Protein AF-A0A9Q4CQ97-F1 (afdb_monomer_lite)

Sequence (234 aa):
MIGDLKESASVKQSGLAERFTEIRNSAAEFFTAVKGRINNVFESLGIRINKIAIRGEKTQPDANQGAQTVMKVAQERVPVYLNEVREFLDTNTSLDTNTSLDAASLVAFSGKTLRPLVTILSGMNKIKGADKPAETFMPGFINEVNKFLSGAAGCGPDPSVHVNQLASISDLKKAQKYLATENFEQDFKARMTTLKTDIEKVILPDLLSTKPSEVIAQPGQQKQEETWRRLSDN

Foldseek 3Di:
DDDDDDDDDPDDDPPPVVVVVVVVVVLVVVVVVVVVDDDPVCCVLVVLLVVLPDDDDDDQVVQLVSQLVLLVCCLVPLVVLLVVLVVLLVVCVPPVDPDQDALVSLQCNLAPRLLVNLVSLQSLVQKAFPDPVRNVVSVVLNVLSCCLQQCFCCFFPGRRGGVSCSSVSNDSVSSVRRVPDPCSRVSNSVSSVVSSVSCVPRNNVVSNPDRSNRMGGDPDPPPPPPPPPPPPDD

Secondary structure (DSSP, 8-state):
-------------HHHHHHHHHHHHHHHHHHHHHTTS--HHHHHHHHHHHHHHS-S---HHHHHHHHHHHHHHHHHHHHHHHHHHHHHHHHHH-TT------HHHHHHHIIIIIHHHHHHHHHGGGEEESSHHHHHHHHHHHHHHHHHHHSB--SSS-TTSBGGGGGG--SHHHHHHHHTSTTHHHHHHHHHHHHHHHIIIIIHHHHHHS-GGGEEEPPP--------------

Organism: Morganella morganii (NCBI:txid582)

pLDDT: mean 72.3, std 24.41, range [30.45, 96.31]

Radius of gyration: 22.06 Å; chains: 1; bounding box: 65×46×84 Å

Structure (mmCIF, N/CA/C/O backbone):
data_AF-A0A9Q4CQ97-F1
#
_entry.id   AF-A0A9Q4CQ97-F1
#
loop_
_atom_site.group_PDB
_atom_site.id
_atom_site.type_symbol
_atom_site.label_atom_id
_atom_site.label_alt_id
_atom_site.label_comp_id
_atom_site.label_asym_id
_atom_site.label_entity_id
_atom_site.label_seq_id
_atom_site.pdbx_PDB_ins_code
_atom_site.Cartn_x
_atom_site.Cartn_y
_atom_site.Cartn_z
_atom_site.occupancy
_atom_site.B_iso_or_equiv
_atom_site.auth_seq_id
_atom_site.auth_comp_id
_atom_site.auth_asym_id
_atom_site.auth_atom_id
_atom_site.pdbx_PDB_model_num
ATOM 1 N N . MET A 1 1 ? -49.946 -21.485 -35.612 1.00 35.69 1 MET A N 1
ATOM 2 C CA . MET A 1 1 ? -48.842 -22.338 -35.124 1.00 35.69 1 MET A CA 1
ATOM 3 C C . MET A 1 1 ? -47.548 -21.583 -35.362 1.00 35.69 1 MET A C 1
ATOM 5 O O . MET A 1 1 ? -47.382 -21.119 -36.480 1.00 35.69 1 MET A O 1
ATOM 9 N N . ILE A 1 2 ? -46.691 -21.514 -34.329 1.00 35.50 2 ILE A N 1
ATOM 10 C CA . ILE A 1 2 ? -45.351 -20.884 -34.281 1.00 35.50 2 ILE A CA 1
ATOM 11 C C . ILE A 1 2 ? -45.433 -19.342 -34.290 1.00 35.50 2 ILE A C 1
ATOM 13 O O . ILE A 1 2 ? -45.913 -18.770 -35.253 1.00 35.50 2 ILE A O 1
ATOM 17 N N . GLY A 1 3 ? -45.052 -18.577 -33.268 1.00 31.45 3 GLY A N 1
ATOM 18 C CA . GLY A 1 3 ? -44.250 -18.847 -32.075 1.00 31.45 3 GLY A CA 1
ATOM 19 C C . GLY A 1 3 ? -43.305 -17.658 -31.875 1.00 31.45 3 GLY A C 1
ATOM 20 O O . GLY A 1 3 ? -42.295 -17.576 -32.565 1.00 31.45 3 GLY A O 1
ATOM 21 N N . ASP A 1 4 ? -43.671 -16.741 -30.975 1.00 37.75 4 ASP A N 1
ATOM 22 C CA . ASP A 1 4 ? -42.873 -15.591 -30.528 1.00 37.75 4 ASP A CA 1
ATOM 23 C C . ASP A 1 4 ? -41.494 -16.013 -30.000 1.00 37.75 4 ASP A C 1
ATOM 25 O O . ASP A 1 4 ? -41.404 -16.884 -29.133 1.00 37.75 4 ASP A O 1
ATOM 29 N N . LEU A 1 5 ? -40.432 -15.330 -30.442 1.00 34.47 5 LEU A N 1
ATOM 30 C CA . LEU A 1 5 ? -39.105 -15.381 -29.819 1.00 34.47 5 LEU A CA 1
ATOM 31 C C . LEU A 1 5 ? -38.443 -13.990 -29.793 1.00 34.47 5 LEU A C 1
ATOM 33 O O . LEU A 1 5 ? -37.689 -13.607 -30.680 1.00 34.47 5 LEU A O 1
ATOM 37 N N . LYS A 1 6 ? -38.744 -13.292 -28.692 1.00 33.78 6 LYS A N 1
ATOM 38 C CA . LYS A 1 6 ? -37.833 -12.558 -27.794 1.00 33.78 6 LYS A CA 1
ATOM 39 C C . LYS A 1 6 ? -36.928 -11.458 -28.364 1.00 33.78 6 LYS A C 1
ATOM 41 O O . LYS A 1 6 ? -35.796 -11.678 -28.777 1.00 33.78 6 LYS A O 1
ATOM 46 N N . GLU A 1 7 ? -37.398 -10.236 -28.128 1.00 38.34 7 GLU A N 1
ATOM 47 C CA . GLU A 1 7 ? -36.739 -9.229 -27.286 1.00 38.34 7 GLU A CA 1
ATOM 48 C C . GLU A 1 7 ? -35.532 -9.762 -26.476 1.00 38.34 7 GLU A C 1
ATOM 50 O O . GLU A 1 7 ? -35.676 -10.558 -25.545 1.00 38.34 7 GLU A O 1
ATOM 55 N N . SER A 1 8 ? -34.329 -9.285 -26.796 1.00 31.20 8 SER A N 1
ATOM 56 C CA . SER A 1 8 ? -33.192 -9.318 -25.876 1.00 31.20 8 SER A CA 1
ATOM 57 C C . SER A 1 8 ? -32.772 -7.887 -25.578 1.00 31.20 8 SER A C 1
ATOM 59 O O . SER A 1 8 ? -32.039 -7.249 -26.334 1.00 31.20 8 SER A O 1
ATOM 61 N N . ALA A 1 9 ? -33.285 -7.399 -24.454 1.00 32.28 9 ALA A N 1
ATOM 62 C CA . ALA A 1 9 ? -32.843 -6.198 -23.783 1.00 32.28 9 ALA A CA 1
ATOM 63 C C . ALA A 1 9 ? -31.312 -6.207 -23.607 1.00 32.28 9 ALA A C 1
ATOM 65 O O . ALA A 1 9 ? -30.756 -7.058 -22.912 1.00 32.28 9 ALA A O 1
ATOM 66 N N . SER A 1 10 ? -30.633 -5.224 -24.200 1.00 32.25 10 SER A N 1
ATOM 67 C CA . SER A 1 10 ? -29.255 -4.875 -23.848 1.00 32.25 10 SER A CA 1
ATOM 68 C C . SER A 1 10 ? -29.271 -4.103 -22.528 1.00 32.25 10 SER A C 1
ATOM 70 O O . SER A 1 10 ? -29.191 -2.877 -22.488 1.00 32.25 10 SER A O 1
ATOM 72 N N . VAL A 1 11 ? -29.422 -4.835 -21.429 1.00 42.72 11 VAL A N 1
ATOM 73 C CA . VAL A 1 11 ? -29.264 -4.319 -20.070 1.00 42.72 11 VAL A CA 1
ATOM 74 C C . VAL A 1 11 ? -27.836 -4.600 -19.599 1.00 42.72 11 VAL A C 1
ATOM 76 O O . VAL A 1 11 ? -27.385 -5.740 -19.647 1.00 42.72 11 VAL A O 1
ATOM 79 N N . LYS A 1 12 ? -27.203 -3.545 -19.058 1.00 38.28 12 LYS A N 1
ATOM 80 C CA . LYS A 1 12 ? -25.950 -3.468 -18.268 1.00 38.28 12 LYS A CA 1
ATOM 81 C C . LYS A 1 12 ? -24.656 -3.108 -19.007 1.00 38.28 12 LYS A C 1
ATOM 83 O O . LYS A 1 12 ? -23.789 -3.942 -19.230 1.00 38.28 12 LYS A O 1
ATOM 88 N N . GLN A 1 13 ? -24.433 -1.797 -19.126 1.00 34.72 13 GLN A N 1
ATOM 89 C CA . GLN A 1 13 ? -23.094 -1.207 -18.963 1.00 34.72 13 GLN A CA 1
ATOM 90 C C . GLN A 1 13 ? -23.067 0.071 -18.090 1.00 34.72 13 GLN A C 1
ATOM 92 O O . GLN A 1 13 ? -22.057 0.765 -18.040 1.00 34.72 13 GLN A O 1
ATOM 97 N N . SER A 1 14 ? -24.138 0.359 -17.334 1.00 39.38 14 SER A N 1
ATOM 98 C CA . SER A 1 14 ? -24.268 1.613 -16.560 1.00 39.38 14 SER A CA 1
ATOM 99 C C . SER A 1 14 ? -23.367 1.699 -15.315 1.00 39.38 14 SER A C 1
ATOM 101 O O . SER A 1 14 ? -22.922 2.781 -14.958 1.00 39.38 14 SER A O 1
ATOM 103 N N . GLY A 1 15 ? -23.024 0.576 -14.671 1.00 32.94 15 GLY A N 1
ATOM 104 C CA . GLY A 1 15 ? -22.339 0.606 -13.365 1.00 32.94 15 GLY A CA 1
ATOM 105 C C . GLY A 1 15 ? -20.820 0.829 -13.403 1.00 32.94 15 GLY A C 1
ATOM 106 O O . GLY A 1 15 ? -20.230 1.211 -12.397 1.00 32.94 15 GLY A O 1
ATOM 107 N N . LEU A 1 16 ? -20.160 0.588 -14.542 1.00 34.56 16 LEU A N 1
ATOM 108 C CA . LEU A 1 16 ? -18.709 0.789 -14.677 1.00 34.56 16 LEU A CA 1
ATOM 109 C C . LEU A 1 16 ? -18.377 2.244 -15.010 1.00 34.56 16 LEU A C 1
ATOM 111 O O . LEU A 1 16 ? -17.456 2.807 -14.425 1.00 34.56 16 LEU A O 1
ATOM 115 N N . ALA A 1 17 ? -19.147 2.869 -15.903 1.00 30.45 17 ALA A N 1
ATOM 116 C CA . ALA A 1 17 ? -18.954 4.267 -16.273 1.00 30.45 17 ALA A CA 1
ATOM 117 C C . ALA A 1 17 ? -19.222 5.212 -15.091 1.00 30.45 17 ALA A C 1
ATOM 119 O O . ALA A 1 17 ? -18.451 6.147 -14.881 1.00 30.45 17 ALA A O 1
ATOM 120 N N . GLU A 1 18 ? -20.239 4.928 -14.271 1.00 31.92 18 GLU A N 1
ATOM 121 C CA . GLU A 1 18 ? -20.511 5.679 -13.038 1.00 31.92 18 GLU A CA 1
ATOM 122 C C . GLU A 1 18 ? -19.360 5.549 -12.034 1.00 31.92 18 GLU A C 1
ATOM 124 O O . GLU A 1 18 ? -18.840 6.566 -11.586 1.00 31.92 18 GLU A O 1
ATOM 129 N N . ARG A 1 19 ? -18.842 4.335 -11.793 1.00 35.44 19 ARG A N 1
ATOM 130 C CA . ARG A 1 19 ? -17.688 4.113 -10.897 1.00 35.44 19 ARG A CA 1
ATOM 131 C C . ARG A 1 19 ? -16.398 4.765 -11.399 1.00 35.44 19 ARG A C 1
ATOM 133 O O . ARG A 1 19 ? -15.632 5.307 -10.608 1.00 35.44 19 ARG A O 1
ATOM 140 N N . PHE A 1 20 ? -16.147 4.761 -12.709 1.00 34.50 20 PHE A N 1
ATOM 141 C CA . PHE A 1 20 ? -15.004 5.471 -13.298 1.00 34.50 20 PHE A CA 1
ATOM 142 C C . PHE A 1 20 ? -15.156 6.993 -13.216 1.00 34.50 20 PHE A C 1
ATOM 144 O O . PHE A 1 20 ? -14.159 7.701 -13.055 1.00 34.50 20 PHE A O 1
ATOM 151 N N . THR A 1 21 ? -16.387 7.495 -13.306 1.00 31.53 21 THR A N 1
ATOM 152 C CA . THR A 1 21 ? -16.692 8.923 -13.173 1.00 31.53 21 THR A CA 1
ATOM 153 C C . THR A 1 21 ? -16.581 9.365 -11.716 1.00 31.53 21 THR A C 1
ATOM 155 O O . THR A 1 21 ? -15.972 10.395 -11.454 1.00 31.53 21 THR A O 1
ATOM 158 N N . GLU A 1 22 ? -17.025 8.5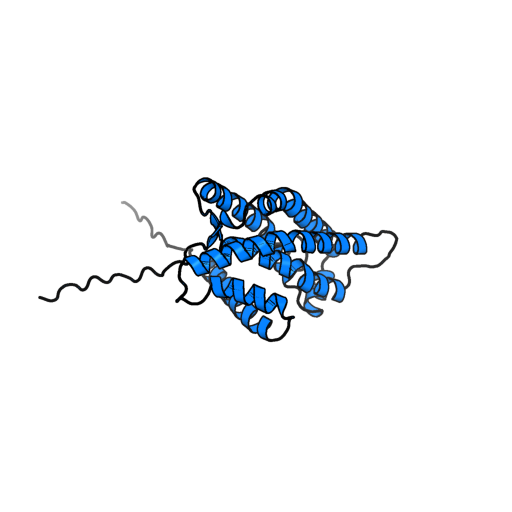49 -10.759 1.00 30.83 22 GLU A N 1
ATOM 159 C CA . GLU A 1 22 ? -16.810 8.763 -9.322 1.00 30.83 22 GLU A CA 1
ATOM 160 C C . GLU A 1 22 ? -15.326 8.730 -8.949 1.00 30.83 22 GLU A C 1
ATOM 162 O O . GLU A 1 22 ? -14.871 9.591 -8.204 1.00 30.83 22 GLU A O 1
ATOM 167 N N . ILE A 1 23 ? -14.530 7.812 -9.511 1.00 36.78 23 ILE A N 1
ATOM 168 C CA . ILE A 1 23 ? -13.077 7.767 -9.274 1.00 36.78 23 ILE A CA 1
ATOM 169 C C . ILE A 1 23 ? -12.379 8.990 -9.888 1.00 36.78 23 ILE A C 1
ATOM 171 O O . ILE A 1 23 ? -11.473 9.558 -9.276 1.00 36.78 23 ILE A O 1
ATOM 175 N N . ARG A 1 24 ? -12.797 9.437 -11.080 1.00 34.41 24 ARG A N 1
ATOM 176 C CA . ARG A 1 24 ? -12.262 10.659 -11.703 1.00 34.41 24 ARG A CA 1
ATOM 177 C C . ARG A 1 24 ? -12.648 11.916 -10.932 1.00 34.41 24 ARG A C 1
ATOM 179 O O . ARG A 1 24 ? -11.789 12.773 -10.736 1.00 34.41 24 ARG A O 1
ATOM 186 N N . ASN A 1 25 ? -13.892 12.007 -10.475 1.00 32.59 25 ASN A N 1
ATOM 187 C CA . ASN A 1 25 ? -14.371 13.129 -9.676 1.00 32.59 25 ASN A CA 1
ATOM 188 C C . ASN A 1 25 ? -13.703 13.128 -8.297 1.00 32.59 25 ASN A C 1
ATOM 190 O O . ASN A 1 25 ? -13.213 14.166 -7.874 1.00 32.59 25 ASN A O 1
ATOM 194 N N . SER A 1 26 ? -13.519 11.960 -7.676 1.00 33.59 26 SER A N 1
ATOM 195 C CA . SER A 1 26 ? -12.758 11.793 -6.433 1.00 33.59 26 SER A CA 1
ATOM 196 C C . SER A 1 26 ? -11.289 12.202 -6.591 1.00 33.59 26 SER A C 1
ATOM 198 O O . SER A 1 26 ? -10.745 12.892 -5.731 1.00 33.59 26 SER A O 1
ATOM 200 N N . ALA A 1 27 ? -10.647 11.869 -7.716 1.00 38.56 27 ALA A N 1
ATOM 201 C CA . ALA A 1 27 ? -9.288 12.315 -8.019 1.00 38.56 27 ALA A CA 1
ATOM 202 C C . ALA A 1 27 ? -9.208 13.835 -8.283 1.00 38.56 27 ALA A C 1
ATOM 204 O O . ALA A 1 27 ? -8.249 14.483 -7.865 1.00 38.56 27 ALA A O 1
ATOM 205 N N . ALA A 1 28 ? -10.202 14.431 -8.946 1.00 35.16 28 ALA A N 1
ATOM 206 C CA . ALA A 1 28 ? -10.253 15.874 -9.199 1.00 35.16 28 ALA A CA 1
ATOM 207 C C . ALA A 1 28 ? -10.545 16.690 -7.922 1.00 35.16 28 ALA A C 1
ATOM 209 O O . ALA A 1 28 ? -9.898 17.711 -7.665 1.00 35.16 28 ALA A O 1
ATOM 210 N N . GLU A 1 29 ? -11.461 16.211 -7.082 1.00 36.25 29 GLU A N 1
ATOM 211 C CA . GLU A 1 29 ? -11.737 16.749 -5.749 1.00 36.25 29 GLU A CA 1
ATOM 212 C C . GLU A 1 29 ? -10.522 16.585 -4.823 1.00 36.25 29 GLU A C 1
ATOM 214 O O . GLU A 1 29 ? -10.197 17.506 -4.077 1.00 36.25 29 GLU A O 1
ATOM 219 N N . PHE A 1 30 ? -9.762 15.490 -4.953 1.00 41.06 30 PHE A N 1
ATOM 220 C CA . PHE A 1 30 ? -8.486 15.268 -4.264 1.00 41.06 30 PHE A CA 1
ATOM 221 C C . PHE A 1 30 ? -7.436 16.330 -4.620 1.00 41.06 30 PHE A C 1
ATOM 223 O O . PHE A 1 30 ? -6.843 16.921 -3.721 1.00 41.06 30 PHE A O 1
ATOM 230 N N . PHE A 1 31 ? -7.234 16.658 -5.901 1.00 40.06 31 PHE A N 1
ATOM 231 C CA . PHE A 1 31 ? -6.274 17.708 -6.283 1.00 40.06 31 PHE A CA 1
ATOM 232 C C . PHE A 1 31 ? -6.714 19.114 -5.859 1.00 40.06 31 PHE A C 1
ATOM 234 O O . PHE A 1 31 ? -5.871 19.975 -5.598 1.00 40.06 31 PHE A O 1
ATOM 241 N N . THR A 1 32 ? -8.021 19.344 -5.748 1.00 37.88 32 THR A N 1
ATOM 242 C CA . THR A 1 32 ? -8.570 20.625 -5.293 1.00 37.88 32 THR A CA 1
ATOM 243 C C . THR A 1 32 ? -8.499 20.752 -3.764 1.00 37.88 32 THR A C 1
ATOM 245 O O . THR A 1 32 ? -8.155 21.817 -3.258 1.00 37.88 32 THR A O 1
ATOM 248 N N . ALA A 1 33 ? -8.711 19.661 -3.020 1.00 30.81 33 ALA A N 1
ATOM 249 C CA . ALA A 1 33 ? -8.584 19.621 -1.562 1.00 30.81 33 ALA A CA 1
ATOM 250 C C . ALA A 1 33 ? -7.115 19.653 -1.087 1.00 30.81 33 ALA A C 1
ATOM 252 O O . ALA A 1 33 ? -6.808 20.278 -0.071 1.00 30.81 33 ALA A O 1
ATOM 253 N N . VAL A 1 34 ? -6.190 19.046 -1.844 1.00 36.38 34 VAL A N 1
ATOM 254 C CA . VAL A 1 34 ? -4.740 19.043 -1.557 1.00 36.38 34 VAL A CA 1
ATOM 255 C C . VAL A 1 34 ? -4.109 20.436 -1.699 1.00 36.38 34 VAL A C 1
ATOM 257 O O . VAL A 1 34 ? -3.168 20.739 -0.973 1.00 36.38 34 VAL A O 1
ATOM 260 N N . LYS A 1 35 ? -4.672 21.334 -2.525 1.00 39.00 35 LYS A N 1
ATOM 261 C CA . LYS A 1 35 ? -4.254 22.752 -2.576 1.00 39.00 35 LYS A CA 1
ATOM 262 C C . LYS A 1 35 ? -4.428 23.492 -1.241 1.00 39.00 35 LYS A C 1
ATOM 264 O O . LYS A 1 35 ? -3.782 24.511 -1.031 1.00 39.00 35 LYS A O 1
ATOM 269 N N . GLY A 1 36 ? -5.317 23.020 -0.362 1.00 32.47 36 GLY A N 1
ATOM 270 C CA . GLY A 1 36 ? -5.654 23.713 0.883 1.00 32.47 36 GLY A CA 1
ATOM 271 C C . GLY A 1 36 ? -4.737 23.395 2.067 1.00 32.47 36 GLY A C 1
ATOM 272 O O . GLY A 1 36 ? -4.604 24.224 2.964 1.00 32.47 36 GLY A O 1
ATOM 273 N N . ARG A 1 37 ? -4.115 22.208 2.110 1.00 42.47 37 ARG A N 1
ATOM 274 C CA . ARG A 1 37 ? -3.245 21.755 3.210 1.00 42.47 37 ARG A CA 1
ATOM 275 C C . ARG A 1 37 ? -2.353 20.615 2.714 1.00 42.47 37 ARG A C 1
ATOM 277 O O . ARG A 1 37 ? -2.901 19.551 2.464 1.00 42.47 37 ARG A O 1
ATOM 284 N N . ILE A 1 38 ? -1.029 20.807 2.619 1.00 37.19 38 ILE A N 1
ATOM 285 C CA . ILE A 1 38 ? 0.062 19.848 2.945 1.00 37.19 38 ILE A CA 1
ATOM 286 C C . ILE A 1 38 ? 1.399 20.296 2.298 1.00 37.19 38 ILE A C 1
ATOM 288 O O . ILE A 1 38 ? 1.466 20.671 1.137 1.00 37.19 38 ILE A O 1
ATOM 292 N N . ASN A 1 39 ? 2.455 20.187 3.110 1.00 37.00 39 ASN A N 1
ATOM 293 C CA . ASN A 1 39 ? 3.904 20.311 2.888 1.00 37.00 39 ASN A CA 1
ATOM 294 C C . ASN A 1 39 ? 4.467 20.156 1.445 1.00 37.00 39 ASN A C 1
ATOM 296 O O . ASN A 1 39 ? 4.143 19.210 0.724 1.00 37.00 39 ASN A O 1
ATOM 300 N N . ASN A 1 40 ? 5.460 20.997 1.116 1.00 36.12 40 ASN A N 1
ATOM 301 C CA . ASN A 1 40 ? 6.119 21.201 -0.194 1.00 36.12 40 ASN A CA 1
ATOM 302 C C . ASN A 1 40 ? 6.566 19.937 -0.977 1.00 36.12 40 ASN A C 1
ATOM 304 O O . ASN A 1 40 ? 6.685 19.971 -2.203 1.00 36.12 40 ASN A O 1
ATOM 308 N N . VAL A 1 41 ? 6.820 18.804 -0.312 1.00 40.12 41 VAL A N 1
ATOM 309 C CA . VAL A 1 41 ? 7.260 17.552 -0.970 1.00 40.12 41 VAL A CA 1
ATOM 310 C C . VAL A 1 41 ? 6.097 16.844 -1.678 1.00 40.12 41 VAL A C 1
ATOM 312 O O . VAL A 1 41 ? 6.279 16.319 -2.781 1.00 40.12 41 VAL A O 1
ATOM 315 N N . PHE A 1 42 ? 4.894 16.888 -1.095 1.00 43.66 42 PHE A N 1
ATOM 316 C CA . PHE A 1 42 ? 3.679 16.299 -1.668 1.00 43.66 42 PHE A CA 1
ATOM 317 C C . PHE A 1 42 ? 3.107 17.133 -2.801 1.00 43.66 42 PHE A C 1
ATOM 319 O O . PHE A 1 42 ? 2.611 16.552 -3.765 1.00 43.66 42 PHE A O 1
ATOM 326 N N . GLU A 1 43 ? 3.243 18.462 -2.743 1.00 44.50 43 GLU A N 1
ATOM 327 C CA . GLU A 1 43 ? 3.009 19.290 -3.923 1.00 44.50 43 GLU A CA 1
ATOM 328 C C . GLU A 1 43 ? 3.919 18.831 -5.059 1.00 44.50 43 GLU A C 1
ATOM 330 O O . GLU A 1 43 ? 3.422 18.527 -6.132 1.00 44.50 43 GLU A O 1
ATOM 335 N N . SER A 1 44 ? 5.226 18.645 -4.836 1.00 44.72 44 SER A N 1
ATOM 336 C CA . SER A 1 44 ? 6.127 18.224 -5.918 1.00 44.72 44 SER A CA 1
ATOM 337 C C . SER A 1 44 ? 5.768 16.853 -6.514 1.00 44.72 44 SER A C 1
ATOM 339 O O . SER A 1 44 ? 5.832 16.684 -7.732 1.00 44.72 44 SER A O 1
ATOM 341 N N . LEU A 1 45 ? 5.347 15.887 -5.686 1.00 46.16 45 LEU A N 1
ATOM 342 C CA . LEU A 1 45 ? 5.021 14.535 -6.136 1.00 46.16 45 LEU A CA 1
ATOM 343 C C . LEU A 1 45 ? 3.636 14.456 -6.773 1.00 46.16 45 LEU A C 1
ATOM 345 O O . LEU A 1 45 ? 3.489 13.901 -7.858 1.00 46.16 45 LEU A O 1
ATOM 349 N N . GLY A 1 46 ? 2.639 15.064 -6.133 1.00 48.34 46 GLY A N 1
ATOM 350 C CA . GLY A 1 46 ? 1.285 15.197 -6.650 1.00 48.34 46 GLY A CA 1
ATOM 351 C C . GLY A 1 46 ? 1.272 15.988 -7.952 1.00 48.34 46 GLY A C 1
ATOM 352 O O . GLY A 1 46 ? 0.680 15.531 -8.920 1.00 48.34 46 GLY A O 1
ATOM 353 N N . ILE A 1 47 ? 2.012 17.098 -8.037 1.00 47.31 47 ILE A N 1
ATOM 354 C CA . ILE A 1 47 ? 2.193 17.877 -9.269 1.00 47.31 47 ILE A CA 1
ATOM 355 C C . ILE A 1 47 ? 2.921 17.049 -10.326 1.00 47.31 47 ILE A C 1
ATOM 357 O O . ILE A 1 47 ? 2.500 17.086 -11.473 1.00 47.31 47 ILE A O 1
ATOM 361 N N . ARG A 1 48 ? 3.963 16.270 -10.003 1.00 46.66 48 ARG A N 1
ATOM 362 C CA . ARG A 1 48 ? 4.659 15.419 -10.994 1.00 46.66 48 ARG A CA 1
ATOM 363 C C . ARG A 1 48 ? 3.781 14.270 -11.498 1.00 46.66 48 ARG A C 1
ATOM 365 O O . ARG A 1 48 ? 3.703 14.065 -12.705 1.00 46.66 48 ARG A O 1
ATOM 372 N N . ILE A 1 49 ? 3.057 13.587 -10.612 1.00 47.78 49 ILE A N 1
ATOM 373 C CA . ILE A 1 49 ? 2.089 12.531 -10.952 1.00 47.78 49 ILE A CA 1
ATOM 374 C C . ILE A 1 49 ? 0.906 13.110 -11.748 1.00 47.78 49 ILE A C 1
ATOM 376 O O . ILE A 1 49 ? 0.396 12.449 -12.656 1.00 47.78 49 ILE A O 1
ATOM 380 N N . ASN A 1 50 ? 0.484 14.342 -11.451 1.00 42.19 50 ASN A N 1
ATOM 381 C CA . ASN A 1 50 ? -0.566 15.053 -12.179 1.00 42.19 50 ASN A CA 1
ATOM 382 C C . ASN A 1 50 ? -0.071 15.588 -13.534 1.00 42.19 50 ASN A C 1
ATOM 384 O O . ASN A 1 50 ? -0.789 15.507 -14.519 1.00 42.19 50 ASN A O 1
ATOM 388 N N . LYS A 1 51 ? 1.190 16.025 -13.631 1.00 43.69 51 LYS A N 1
ATOM 389 C CA . LYS A 1 51 ? 1.853 16.458 -14.876 1.00 43.69 51 LYS A CA 1
ATOM 390 C C . LYS A 1 51 ? 2.071 15.306 -15.863 1.00 43.69 51 LYS A C 1
ATOM 392 O O . LYS A 1 51 ? 2.207 15.557 -17.050 1.00 43.69 51 LYS A O 1
ATOM 397 N N . ILE A 1 52 ? 2.085 14.059 -15.383 1.00 46.50 52 ILE A N 1
ATOM 398 C CA . ILE A 1 52 ? 2.028 12.849 -16.224 1.00 46.50 52 ILE A CA 1
ATOM 399 C C . ILE A 1 52 ? 0.588 12.581 -16.717 1.00 46.50 52 ILE A C 1
ATOM 401 O O . ILE A 1 52 ? 0.408 11.962 -17.758 1.00 46.50 52 ILE A O 1
ATOM 405 N N . ALA A 1 53 ? -0.447 13.038 -15.995 1.00 39.34 53 ALA A N 1
ATOM 406 C CA . ALA A 1 53 ? -1.855 12.727 -16.283 1.00 39.34 53 ALA A CA 1
ATOM 407 C C . ALA A 1 53 ? -2.658 13.836 -16.983 1.00 39.34 53 ALA A C 1
ATOM 409 O O . ALA A 1 53 ? -3.664 13.530 -17.620 1.00 39.34 53 ALA A O 1
ATOM 410 N N . ILE A 1 54 ? -2.279 15.108 -16.846 1.00 42.81 54 ILE A N 1
ATOM 411 C CA . ILE A 1 54 ? -3.094 16.247 -17.274 1.00 42.81 54 ILE A CA 1
ATOM 412 C C . ILE A 1 54 ? -2.199 17.280 -17.977 1.00 42.81 54 ILE A C 1
ATOM 414 O O . ILE A 1 54 ? -1.303 17.847 -17.358 1.00 42.81 54 ILE A O 1
ATOM 418 N N . ARG A 1 55 ? -2.545 17.566 -19.239 1.00 40.22 55 ARG A N 1
ATOM 419 C CA . ARG A 1 55 ? -2.013 18.565 -20.197 1.00 40.22 55 ARG A CA 1
ATOM 420 C C . ARG A 1 55 ? -0.920 18.100 -21.164 1.00 40.22 55 ARG A C 1
ATOM 422 O O . ARG A 1 55 ? 0.194 17.760 -20.780 1.00 40.22 55 ARG A O 1
ATOM 429 N N . GLY A 1 56 ? -1.308 18.165 -22.442 1.00 38.41 56 GLY A N 1
ATOM 430 C CA . GLY A 1 56 ? -0.452 18.090 -23.619 1.00 38.41 56 GLY A CA 1
ATOM 431 C C . GLY A 1 56 ? 0.529 19.259 -23.711 1.00 38.41 56 GLY A C 1
ATOM 432 O O . GLY A 1 56 ? 0.447 20.206 -22.935 1.00 38.41 56 GLY A O 1
ATOM 433 N N . GLU A 1 57 ? 1.447 19.137 -24.669 1.00 39.81 57 GLU A N 1
ATOM 434 C CA . GLU A 1 57 ? 2.696 19.906 -24.842 1.00 39.81 57 GLU A CA 1
ATOM 435 C C . GLU A 1 57 ? 3.889 19.432 -24.006 1.00 39.81 57 GLU A C 1
ATOM 437 O O . GLU A 1 57 ? 4.718 20.216 -23.549 1.00 39.81 57 GLU A O 1
ATOM 442 N N . LYS A 1 58 ? 4.036 18.118 -23.842 1.00 48.03 58 LYS A N 1
ATOM 443 C CA . LYS A 1 58 ? 5.320 17.535 -23.460 1.00 48.03 58 LYS A CA 1
ATOM 444 C C . LYS A 1 58 ? 5.728 16.470 -24.448 1.00 48.03 58 LYS A C 1
ATOM 446 O O . LYS A 1 58 ? 4.916 15.634 -24.839 1.00 48.03 58 LYS A O 1
ATOM 451 N N . THR A 1 59 ? 6.985 16.531 -24.863 1.00 58.47 59 THR A N 1
ATOM 452 C CA . THR A 1 59 ? 7.558 15.524 -25.748 1.00 58.47 59 THR A CA 1
ATOM 453 C C . THR A 1 59 ? 7.594 14.184 -25.001 1.00 58.47 59 THR A C 1
ATOM 455 O O . THR A 1 59 ? 7.720 14.150 -23.776 1.00 58.47 59 THR A O 1
ATOM 458 N N . GLN A 1 60 ? 7.478 13.058 -25.709 1.00 62.53 60 GLN A N 1
ATOM 459 C CA . GLN A 1 60 ? 7.564 11.726 -25.092 1.00 62.53 60 GLN A CA 1
ATOM 460 C C . GLN A 1 60 ? 8.815 11.539 -24.193 1.00 62.53 60 GLN A C 1
ATOM 462 O O . GLN A 1 60 ? 8.689 10.925 -23.131 1.00 62.53 60 GLN A O 1
ATOM 467 N N . PRO A 1 61 ? 9.996 12.113 -24.517 1.00 66.62 61 PRO A N 1
ATOM 468 C CA . PRO A 1 61 ? 11.143 12.168 -23.606 1.00 66.62 61 PRO A CA 1
ATOM 469 C C . PRO A 1 61 ? 10.854 12.773 -22.220 1.00 66.62 61 PRO A C 1
ATOM 471 O O . PRO A 1 61 ? 11.295 12.217 -21.214 1.00 66.62 61 PRO A O 1
ATOM 474 N N . ASP A 1 62 ? 10.070 13.853 -22.135 1.00 70.31 62 ASP A N 1
ATOM 475 C CA . ASP A 1 62 ? 9.718 14.497 -20.859 1.00 70.31 62 ASP A CA 1
ATOM 476 C C . ASP A 1 62 ? 8.807 13.609 -19.999 1.00 70.31 62 ASP A C 1
ATOM 478 O O . ASP A 1 62 ? 8.903 13.600 -18.767 1.00 70.31 62 ASP A O 1
ATOM 482 N N . ALA A 1 63 ? 7.897 12.873 -20.643 1.00 73.62 63 ALA A N 1
ATOM 483 C CA . ALA A 1 63 ? 7.017 11.918 -19.979 1.00 73.62 63 ALA A CA 1
ATOM 484 C C . ALA A 1 63 ? 7.813 10.706 -19.472 1.00 73.62 63 ALA A C 1
ATOM 486 O O . ALA A 1 63 ? 7.629 10.282 -18.329 1.00 73.62 63 ALA A O 1
ATOM 487 N N . ASN A 1 64 ? 8.762 10.216 -20.275 1.00 82.56 64 ASN A N 1
ATOM 488 C CA . ASN A 1 64 ? 9.667 9.138 -19.889 1.00 82.56 64 ASN A CA 1
ATOM 489 C C . ASN A 1 64 ? 10.485 9.535 -18.661 1.00 82.56 64 ASN A C 1
ATOM 491 O O . ASN A 1 64 ? 10.443 8.824 -17.664 1.00 82.56 64 ASN A O 1
ATOM 495 N N . GLN A 1 65 ? 11.126 10.707 -18.660 1.00 77.44 65 GLN A N 1
ATOM 496 C CA . GLN A 1 65 ? 11.852 11.200 -17.484 1.00 77.44 65 GLN A CA 1
ATOM 497 C C . GLN A 1 65 ? 10.946 11.307 -16.240 1.00 77.44 65 GLN A C 1
ATOM 499 O O . GLN A 1 65 ? 11.378 11.026 -15.117 1.00 77.44 65 GLN A O 1
ATOM 504 N N . GLY A 1 66 ? 9.671 11.659 -16.435 1.00 76.31 66 GLY A N 1
ATOM 505 C CA . GLY A 1 66 ? 8.642 11.607 -15.397 1.00 76.31 66 GLY A CA 1
ATOM 506 C C . GLY A 1 66 ? 8.444 10.202 -14.820 1.00 76.31 66 GLY A C 1
ATOM 507 O O . GLY A 1 66 ? 8.504 10.040 -13.603 1.00 76.31 66 GLY A O 1
ATOM 508 N N . ALA A 1 67 ? 8.277 9.183 -15.666 1.00 81.00 67 ALA A N 1
ATOM 509 C CA . ALA A 1 67 ? 8.128 7.788 -15.239 1.00 81.00 67 ALA A CA 1
ATOM 510 C C . ALA A 1 67 ? 9.362 7.268 -14.485 1.00 81.00 67 ALA A C 1
ATOM 512 O O . ALA A 1 67 ? 9.228 6.678 -13.413 1.00 81.00 67 ALA A O 1
ATOM 513 N N . GLN A 1 68 ? 10.566 7.575 -14.975 1.00 85.88 68 GLN A N 1
ATOM 514 C CA . GLN A 1 68 ? 11.816 7.211 -14.297 1.00 85.88 68 GLN A CA 1
ATOM 515 C C . GLN A 1 68 ? 11.931 7.879 -12.921 1.00 85.88 68 GLN A C 1
ATOM 517 O O . GLN A 1 68 ? 12.418 7.283 -11.963 1.00 85.88 68 GLN A O 1
ATOM 522 N N . THR A 1 69 ? 11.458 9.122 -12.804 1.00 80.75 69 THR A N 1
ATOM 523 C CA . THR A 1 69 ? 11.406 9.837 -11.523 1.00 80.75 69 THR A CA 1
ATOM 524 C C . THR A 1 69 ? 10.421 9.182 -10.557 1.00 80.75 69 THR A C 1
ATOM 526 O O . THR A 1 69 ? 10.741 9.044 -9.381 1.00 80.75 69 THR A O 1
ATOM 529 N N . VAL A 1 70 ? 9.244 8.760 -11.032 1.00 80.06 70 VAL A N 1
ATOM 530 C CA . VAL A 1 70 ? 8.270 8.030 -10.202 1.00 80.06 70 VAL A CA 1
ATOM 531 C C . VAL A 1 70 ? 8.868 6.715 -9.704 1.00 80.06 70 VAL A C 1
ATOM 533 O O . VAL A 1 70 ? 8.757 6.439 -8.514 1.00 80.06 70 VAL A O 1
ATOM 536 N N . MET A 1 71 ? 9.568 5.962 -10.563 1.00 87.50 71 MET A N 1
ATOM 537 C CA . MET A 1 71 ? 10.265 4.732 -10.165 1.00 87.50 71 MET A CA 1
ATOM 538 C C . MET A 1 71 ? 11.298 4.993 -9.060 1.00 87.50 71 MET A C 1
ATOM 540 O O . MET A 1 71 ? 11.249 4.347 -8.018 1.00 87.50 71 MET A O 1
ATOM 544 N N . LYS A 1 72 ? 12.174 5.993 -9.232 1.00 85.88 72 LYS A N 1
ATOM 545 C CA . LYS A 1 72 ? 13.172 6.366 -8.209 1.00 85.88 72 LYS A CA 1
ATOM 546 C C . LYS A 1 72 ? 12.526 6.729 -6.877 1.00 85.88 72 LYS A C 1
ATOM 548 O O . LYS A 1 72 ? 12.932 6.238 -5.831 1.00 85.88 72 LYS A O 1
ATOM 553 N N . VAL A 1 73 ? 11.482 7.556 -6.912 1.00 83.19 73 VAL A N 1
ATOM 554 C CA . VAL A 1 73 ? 10.759 7.932 -5.693 1.00 83.19 73 VAL A CA 1
ATOM 555 C C . VAL A 1 73 ? 10.129 6.709 -5.040 1.00 83.19 73 VAL A C 1
ATOM 557 O O . VAL A 1 73 ? 10.175 6.594 -3.820 1.00 83.19 73 VAL A O 1
ATOM 560 N N . ALA A 1 74 ? 9.534 5.804 -5.817 1.00 87.56 74 ALA A N 1
ATOM 561 C CA . ALA A 1 74 ? 8.951 4.588 -5.273 1.00 87.56 74 ALA A CA 1
ATOM 562 C C . ALA A 1 74 ? 10.014 3.729 -4.574 1.00 87.56 74 ALA A C 1
ATOM 564 O O . ALA A 1 74 ? 9.804 3.333 -3.429 1.00 87.56 74 ALA A O 1
ATOM 565 N N . GLN A 1 75 ? 11.177 3.539 -5.199 1.00 92.25 75 GLN A N 1
ATOM 566 C CA . GLN A 1 75 ? 12.315 2.819 -4.617 1.00 92.25 75 GLN A CA 1
ATOM 567 C C . GLN A 1 75 ? 12.820 3.452 -3.316 1.00 92.25 75 GLN A C 1
ATOM 569 O O . GLN A 1 75 ? 13.118 2.740 -2.363 1.00 92.25 75 GLN A O 1
ATOM 574 N N . GLU A 1 76 ? 12.878 4.782 -3.248 1.00 87.56 76 GLU A N 1
ATOM 575 C CA . GLU A 1 76 ? 13.333 5.504 -2.054 1.00 87.56 76 GLU A CA 1
ATOM 576 C C . GLU A 1 76 ? 12.284 5.526 -0.932 1.00 87.56 76 GLU A C 1
ATOM 578 O O . GLU A 1 76 ? 12.628 5.476 0.247 1.00 87.56 76 GLU A O 1
ATOM 583 N N . ARG A 1 77 ? 10.996 5.652 -1.272 1.00 89.19 77 ARG A N 1
ATOM 584 C CA . ARG A 1 77 ? 9.939 5.991 -0.304 1.00 89.19 77 ARG A CA 1
ATOM 585 C C . ARG A 1 77 ? 9.080 4.818 0.134 1.00 89.19 77 ARG A C 1
ATOM 587 O O . ARG A 1 77 ? 8.634 4.826 1.277 1.00 89.19 77 ARG A O 1
ATOM 594 N N . VAL A 1 78 ? 8.845 3.817 -0.717 1.00 93.25 78 VAL A N 1
ATOM 595 C CA . VAL A 1 78 ? 8.077 2.624 -0.318 1.00 93.25 78 VAL A CA 1
ATOM 596 C C . VAL A 1 78 ? 8.714 1.928 0.895 1.00 93.25 78 VAL A C 1
ATOM 598 O O . VAL A 1 78 ? 7.976 1.681 1.847 1.00 93.25 78 VAL A O 1
ATOM 601 N N . PRO A 1 79 ? 10.045 1.695 0.961 1.00 95.12 79 PRO A N 1
ATOM 602 C CA . PRO A 1 79 ? 10.668 1.108 2.151 1.00 95.12 79 PRO A CA 1
ATOM 603 C C . PRO A 1 79 ? 10.453 1.939 3.420 1.00 95.12 79 PRO A C 1
ATOM 605 O O . PRO A 1 79 ? 10.177 1.384 4.481 1.00 95.12 79 PRO A O 1
ATOM 608 N N . VAL A 1 80 ? 10.544 3.269 3.307 1.00 92.88 80 VAL A N 1
ATOM 609 C CA . VAL A 1 80 ? 10.342 4.195 4.432 1.00 92.88 80 VAL A CA 1
ATOM 610 C C . VAL A 1 80 ? 8.922 4.065 4.973 1.00 92.88 80 VAL A C 1
ATOM 612 O O . VAL A 1 80 ? 8.745 3.845 6.167 1.00 92.88 80 VAL A O 1
ATOM 615 N N . TYR A 1 81 ? 7.911 4.107 4.102 1.00 93.12 81 TYR A N 1
ATOM 616 C CA . TYR A 1 81 ? 6.522 3.966 4.536 1.00 93.12 81 TYR A CA 1
ATOM 617 C C . TYR A 1 81 ? 6.205 2.570 5.078 1.00 93.12 81 TYR A C 1
ATOM 619 O O . TYR A 1 81 ? 5.421 2.458 6.012 1.00 93.12 81 TYR A O 1
ATOM 627 N N . LEU A 1 82 ? 6.821 1.504 4.557 1.00 96.31 82 LEU A N 1
ATOM 628 C CA . LEU A 1 82 ? 6.678 0.163 5.140 1.00 96.31 82 LEU A CA 1
ATOM 629 C C . LEU A 1 82 ? 7.278 0.085 6.549 1.00 96.31 82 LEU A C 1
ATOM 631 O O . LEU A 1 82 ? 6.707 -0.574 7.419 1.00 96.31 82 LEU A O 1
ATOM 635 N N . ASN A 1 83 ? 8.389 0.785 6.795 1.00 94.56 83 ASN A N 1
ATOM 636 C CA . ASN A 1 83 ? 8.954 0.901 8.133 1.00 94.56 83 ASN A CA 1
ATOM 637 C C . ASN A 1 83 ? 8.047 1.713 9.071 1.00 94.56 83 ASN A C 1
ATOM 639 O O . ASN A 1 83 ? 7.793 1.267 10.181 1.00 94.56 83 ASN A O 1
ATOM 643 N N . GLU A 1 84 ? 7.475 2.829 8.613 1.00 93.50 84 GLU A N 1
ATOM 644 C CA . GLU A 1 84 ? 6.478 3.582 9.393 1.00 93.50 84 GLU A CA 1
ATOM 645 C C . GLU A 1 84 ? 5.229 2.734 9.711 1.00 93.50 84 GLU A C 1
ATOM 647 O O . GLU A 1 84 ? 4.683 2.814 10.811 1.00 93.50 84 GLU A O 1
ATOM 652 N N . VAL A 1 85 ? 4.782 1.872 8.782 1.00 94.75 85 VAL A N 1
ATOM 653 C CA . VAL A 1 85 ? 3.706 0.898 9.049 1.00 94.75 85 VAL A CA 1
ATOM 654 C C . VAL A 1 85 ? 4.118 -0.096 10.130 1.00 94.75 85 VAL A C 1
ATOM 656 O O . VAL A 1 85 ? 3.307 -0.412 10.998 1.00 94.75 85 VAL A O 1
ATOM 659 N N . ARG A 1 86 ? 5.361 -0.585 10.102 1.00 94.69 86 ARG A N 1
ATOM 660 C CA . ARG A 1 86 ? 5.896 -1.471 11.142 1.00 94.69 86 ARG A CA 1
ATOM 661 C C . ARG A 1 86 ? 5.919 -0.780 12.504 1.00 94.69 86 ARG A C 1
ATOM 663 O O . ARG A 1 86 ? 5.329 -1.310 13.431 1.00 94.69 86 ARG A O 1
ATOM 670 N N . GLU A 1 87 ? 6.504 0.410 12.599 1.00 91.88 87 GLU A N 1
ATOM 671 C CA . GLU A 1 87 ? 6.582 1.184 13.846 1.00 91.88 87 GLU A CA 1
ATOM 672 C C . GLU A 1 87 ? 5.197 1.478 14.430 1.00 91.88 87 GLU A C 1
ATOM 674 O O . GLU A 1 87 ? 4.982 1.344 15.637 1.00 91.88 87 GLU A O 1
ATOM 679 N N . PHE A 1 88 ? 4.234 1.832 13.574 1.00 91.06 88 PHE A N 1
ATOM 680 C CA . PHE A 1 88 ? 2.852 2.032 13.990 1.00 91.06 88 PHE A CA 1
ATOM 681 C C . PHE A 1 88 ? 2.235 0.747 14.554 1.00 91.06 88 PHE A C 1
ATOM 683 O O . PHE A 1 88 ? 1.597 0.791 15.607 1.00 91.06 88 PHE A O 1
ATOM 690 N N . LEU A 1 89 ? 2.418 -0.390 13.876 1.00 90.19 89 LEU A N 1
ATOM 691 C CA . LEU A 1 89 ? 1.920 -1.679 14.354 1.00 90.19 89 LEU A CA 1
ATOM 692 C C . LEU A 1 89 ? 2.579 -2.051 15.684 1.00 90.19 89 LEU A C 1
ATOM 694 O O . LEU A 1 89 ? 1.854 -2.314 16.634 1.00 90.19 89 LEU A O 1
ATOM 698 N N . ASP A 1 90 ? 3.905 -1.965 15.788 1.00 85.19 90 ASP A N 1
ATOM 699 C CA . ASP A 1 90 ? 4.670 -2.331 16.983 1.00 85.19 90 ASP A CA 1
ATOM 700 C C . ASP A 1 90 ? 4.235 -1.503 18.205 1.00 85.19 90 ASP A C 1
ATOM 702 O O . ASP A 1 90 ? 3.892 -2.064 19.250 1.00 85.19 90 ASP A O 1
ATOM 706 N N . THR A 1 91 ? 4.120 -0.179 18.036 1.00 78.25 91 THR A N 1
ATOM 707 C CA . THR A 1 91 ? 3.665 0.761 19.080 1.00 78.25 91 THR A CA 1
ATOM 708 C C . THR A 1 91 ? 2.258 0.437 19.578 1.00 78.25 91 THR A C 1
ATOM 710 O O . THR A 1 91 ? 1.964 0.601 20.758 1.00 78.25 91 THR A O 1
ATOM 713 N N . ASN A 1 92 ? 1.388 -0.049 18.691 1.00 65.31 92 ASN A N 1
ATOM 714 C CA . ASN A 1 92 ? 0.013 -0.397 19.031 1.00 65.31 92 ASN A CA 1
ATOM 715 C C . ASN A 1 92 ? -0.162 -1.899 19.339 1.00 65.31 92 ASN A C 1
ATOM 717 O O . ASN A 1 92 ? -1.270 -2.324 19.636 1.00 65.31 92 ASN A O 1
ATOM 721 N N . THR A 1 93 ? 0.877 -2.735 19.267 1.00 55.88 93 THR A N 1
ATOM 722 C CA . THR A 1 93 ? 0.800 -4.182 19.582 1.00 55.88 93 THR A CA 1
ATOM 723 C C . THR A 1 93 ? 1.368 -4.558 20.946 1.00 55.88 93 THR A C 1
ATOM 725 O O . THR A 1 93 ? 1.185 -5.698 21.367 1.00 55.88 93 THR A O 1
ATOM 728 N N . SER A 1 94 ? 2.039 -3.637 21.646 1.00 49.69 94 SER A N 1
ATOM 729 C CA . SER A 1 94 ? 2.605 -3.927 22.965 1.00 49.69 94 SER A CA 1
ATOM 730 C C . SER A 1 94 ? 1.500 -4.261 23.973 1.00 49.69 94 SER A C 1
ATOM 732 O O . SER A 1 94 ? 0.741 -3.389 24.393 1.00 49.69 94 SER A O 1
ATOM 734 N N . LEU A 1 95 ? 1.441 -5.535 24.377 1.00 47.31 95 LEU A N 1
ATOM 735 C CA . LEU A 1 95 ? 0.567 -6.062 25.436 1.00 47.31 95 LEU A CA 1
ATOM 736 C C . LEU A 1 95 ? 0.796 -5.374 26.796 1.00 47.31 95 LEU A C 1
ATOM 738 O O . LEU A 1 95 ? -0.081 -5.429 27.654 1.00 47.31 95 LEU A O 1
ATOM 742 N N . ASP A 1 96 ? 1.936 -4.699 26.972 1.00 49.16 96 ASP A N 1
ATOM 743 C CA . ASP A 1 96 ? 2.311 -4.002 28.208 1.00 49.16 96 ASP A CA 1
ATOM 744 C C . ASP A 1 96 ? 1.813 -2.550 28.263 1.00 49.16 96 ASP A C 1
ATOM 746 O O . ASP A 1 96 ? 1.918 -1.884 29.296 1.00 49.16 96 ASP A O 1
ATOM 750 N N . THR A 1 97 ? 1.233 -2.038 27.175 1.00 48.56 97 THR A N 1
ATOM 751 C CA . THR A 1 97 ? 0.614 -0.713 27.153 1.00 48.56 97 THR A CA 1
ATOM 752 C C . THR A 1 97 ? -0.837 -0.843 26.715 1.00 48.56 97 THR A C 1
ATOM 754 O O . THR A 1 97 ? -1.110 -1.146 25.559 1.00 48.56 97 THR A O 1
ATOM 757 N N . ASN A 1 98 ? -1.774 -0.555 27.624 1.00 51.19 98 ASN A N 1
ATOM 758 C CA . ASN A 1 98 ? -3.224 -0.428 27.387 1.00 51.19 98 ASN A CA 1
ATOM 759 C C . ASN A 1 98 ? -3.602 0.707 26.397 1.00 51.19 98 ASN A C 1
ATOM 761 O O . ASN A 1 98 ? -4.666 1.317 26.506 1.00 51.19 98 ASN A O 1
ATOM 765 N N . THR A 1 99 ? -2.732 1.047 25.450 1.00 59.97 99 THR A N 1
ATOM 766 C CA . THR A 1 99 ? -2.939 2.124 24.489 1.00 59.97 99 THR A CA 1
ATOM 767 C C . THR A 1 99 ? -3.734 1.571 23.310 1.00 59.97 99 THR A C 1
ATOM 769 O O . THR A 1 99 ? -3.170 1.120 22.317 1.00 59.97 99 THR A O 1
ATOM 772 N N . SER A 1 100 ? -5.060 1.562 23.450 1.00 74.56 100 SER A N 1
ATOM 773 C CA . SER A 1 100 ? -5.974 1.313 22.331 1.00 74.56 100 SER A CA 1
ATOM 774 C C . SER A 1 100 ? -5.782 2.379 21.251 1.00 74.56 100 SER A C 1
ATOM 776 O O . SER A 1 100 ? -5.475 3.539 21.546 1.00 74.56 100 SER A O 1
ATOM 778 N N . LEU A 1 101 ? -5.966 1.978 19.996 1.00 87.31 101 LEU A N 1
ATOM 779 C CA . LEU A 1 101 ? -5.867 2.855 18.840 1.00 87.31 101 LEU A CA 1
ATOM 780 C C . LEU A 1 101 ? -6.868 4.016 18.946 1.00 87.31 101 LEU A C 1
ATOM 782 O O . LEU A 1 101 ? -8.075 3.834 18.797 1.00 87.31 101 LEU A O 1
ATOM 786 N N . ASP A 1 102 ? -6.368 5.236 19.136 1.00 90.44 102 ASP A N 1
ATOM 787 C CA . ASP A 1 102 ? -7.213 6.427 19.201 1.00 90.44 102 ASP A CA 1
ATOM 788 C C . ASP A 1 102 ? -7.474 7.063 17.818 1.00 90.44 102 ASP A C 1
ATOM 790 O O . ASP A 1 102 ? -6.793 6.809 16.816 1.00 90.44 102 ASP A O 1
ATOM 794 N N . ALA A 1 103 ? -8.484 7.938 17.758 1.00 93.50 103 ALA A N 1
ATOM 795 C CA . ALA A 1 103 ? -8.922 8.573 16.517 1.00 93.50 103 ALA A CA 1
ATOM 796 C C . ALA A 1 103 ? -7.859 9.489 15.890 1.00 93.50 103 ALA A C 1
ATOM 798 O O . ALA A 1 103 ? -7.763 9.557 14.664 1.00 93.50 103 ALA A O 1
ATOM 799 N N . ALA A 1 104 ? -7.070 10.202 16.696 1.00 92.94 104 ALA A N 1
ATOM 800 C CA . ALA A 1 104 ? -6.025 11.089 16.198 1.00 92.94 104 ALA A CA 1
ATOM 801 C C . ALA A 1 104 ? -4.857 10.283 15.616 1.00 92.94 104 ALA A C 1
ATOM 803 O O . ALA A 1 104 ? -4.382 10.609 14.526 1.00 92.94 104 ALA A O 1
ATOM 804 N N . SER A 1 105 ? -4.462 9.200 16.287 1.00 91.94 105 SER A N 1
ATOM 805 C CA . SER A 1 105 ? -3.459 8.249 15.808 1.00 91.94 105 SER A CA 1
ATOM 806 C C . SER A 1 105 ? -3.886 7.596 14.491 1.00 91.94 105 SER A C 1
ATOM 808 O O . SER A 1 105 ? -3.103 7.564 13.539 1.00 91.94 105 SER A O 1
ATOM 810 N N . LEU A 1 106 ? -5.153 7.180 14.367 1.00 94.00 106 LEU A N 1
ATOM 811 C CA . LEU A 1 106 ? -5.694 6.623 13.123 1.00 94.00 106 LEU A CA 1
ATOM 812 C C . LEU A 1 106 ? -5.703 7.644 11.969 1.00 94.00 106 LEU A C 1
ATOM 814 O O . LEU A 1 106 ? -5.295 7.312 10.854 1.00 94.00 106 LEU A O 1
ATOM 818 N N . VAL A 1 107 ? -6.119 8.893 12.217 1.00 92.50 107 VAL A N 1
ATOM 819 C CA . VAL A 1 107 ? -6.066 9.971 11.206 1.00 92.50 107 VAL A CA 1
ATOM 820 C C . VAL A 1 107 ? -4.626 10.260 10.788 1.00 92.50 107 VAL A C 1
ATOM 822 O O . VAL A 1 107 ? -4.340 10.409 9.596 1.00 92.50 107 VAL A O 1
ATOM 825 N N . ALA A 1 108 ? -3.709 10.342 11.755 1.00 90.12 108 ALA A N 1
ATOM 826 C CA . ALA A 1 108 ? -2.303 10.612 11.495 1.00 90.12 108 ALA A CA 1
ATOM 827 C C . ALA A 1 108 ? -1.681 9.505 10.640 1.00 90.12 108 ALA A C 1
ATOM 829 O O . ALA A 1 108 ? -1.087 9.813 9.608 1.00 90.12 108 ALA A O 1
ATOM 830 N N . PHE A 1 109 ? -1.881 8.241 11.011 1.00 93.50 109 PHE A N 1
ATOM 831 C CA . PHE A 1 109 ? -1.403 7.089 10.252 1.00 93.50 109 PHE A CA 1
ATOM 832 C C . PHE A 1 109 ? -1.992 7.047 8.836 1.00 93.50 109 PHE A C 1
ATOM 834 O O . PHE A 1 109 ? -1.257 6.952 7.849 1.00 93.50 109 PHE A O 1
ATOM 841 N N . SER A 1 110 ? -3.317 7.197 8.722 1.00 93.44 110 SER A N 1
ATOM 842 C CA . SER A 1 110 ? -4.020 7.212 7.436 1.00 93.44 110 SER A CA 1
ATOM 843 C C . SER A 1 110 ? -3.461 8.287 6.501 1.00 93.44 110 SER A C 1
ATOM 845 O O . SER A 1 110 ? -3.158 8.012 5.340 1.00 93.44 110 SER A O 1
ATOM 847 N N . GLY A 1 111 ? -3.283 9.510 7.008 1.00 85.12 111 GLY A N 1
ATOM 848 C CA . GLY A 1 111 ? -2.871 10.656 6.204 1.00 85.12 111 GLY A CA 1
ATOM 849 C C . GLY A 1 111 ? -1.370 10.750 5.926 1.00 85.12 111 GLY A C 1
ATOM 850 O O . GLY A 1 111 ? -0.997 11.166 4.830 1.00 85.12 111 GLY A O 1
ATOM 851 N N . LYS A 1 112 ? -0.516 10.405 6.897 1.00 86.12 112 LYS A N 1
ATOM 852 C CA . LYS A 1 112 ? 0.940 10.629 6.823 1.00 86.12 112 LYS A CA 1
ATOM 853 C C . LYS A 1 112 ? 1.730 9.415 6.345 1.00 86.12 112 LYS A C 1
ATOM 855 O O . LYS A 1 112 ? 2.806 9.616 5.796 1.00 86.12 112 LYS A O 1
ATOM 860 N N . THR A 1 113 ? 1.181 8.211 6.492 1.00 89.56 113 THR A N 1
ATOM 861 C CA . THR A 1 113 ? 1.892 6.962 6.183 1.00 89.56 113 THR A CA 1
ATOM 862 C C . THR A 1 113 ? 1.163 6.157 5.113 1.00 89.56 113 THR A C 1
ATOM 864 O O . THR A 1 113 ? 1.706 5.913 4.033 1.00 89.56 113 THR A O 1
ATOM 867 N N . LEU A 1 114 ? -0.108 5.809 5.346 1.00 92.19 114 LEU A N 1
ATOM 868 C CA . LEU A 1 114 ? -0.836 4.929 4.430 1.00 92.19 114 LEU A CA 1
ATOM 869 C C . LEU A 1 114 ? -1.190 5.623 3.106 1.00 92.19 114 LEU A C 1
ATOM 871 O O . LEU A 1 114 ? -0.989 5.057 2.033 1.00 92.19 114 LEU A O 1
ATOM 875 N N . ARG A 1 115 ? -1.680 6.867 3.146 1.00 91.31 115 ARG A N 1
ATOM 876 C CA . ARG A 1 115 ? -2.019 7.627 1.932 1.00 91.31 115 ARG A CA 1
ATOM 877 C C . ARG A 1 115 ? -0.833 7.854 1.000 1.00 91.31 115 ARG A C 1
ATOM 879 O O . ARG A 1 115 ? -1.003 7.625 -0.201 1.00 91.31 115 ARG A O 1
ATOM 886 N N . PRO A 1 116 ? 0.350 8.265 1.478 1.00 86.06 116 PRO A N 1
ATOM 887 C CA . PRO A 1 116 ? 1.521 8.380 0.618 1.00 86.06 116 PRO A CA 1
ATOM 888 C C . PRO A 1 116 ? 1.937 7.052 -0.015 1.00 86.06 116 PRO A C 1
ATOM 890 O O . PRO A 1 116 ? 2.160 7.015 -1.225 1.00 86.06 116 PRO A O 1
ATOM 893 N N . LEU A 1 117 ? 1.950 5.962 0.760 1.00 91.38 117 LEU A N 1
ATOM 894 C CA . LEU A 1 117 ? 2.252 4.621 0.256 1.00 91.38 117 LEU A CA 1
ATOM 895 C C . LEU A 1 117 ? 1.295 4.217 -0.875 1.00 91.38 117 LEU A C 1
ATOM 897 O O . LEU A 1 117 ? 1.733 3.887 -1.976 1.00 91.38 117 LEU A O 1
ATOM 901 N N . VAL A 1 118 ? -0.015 4.327 -0.632 1.00 89.94 118 VAL A N 1
ATOM 902 C CA . VAL A 1 118 ? -1.060 4.041 -1.629 1.00 89.94 118 VAL A CA 1
ATOM 903 C C . VAL A 1 118 ? -0.895 4.915 -2.872 1.00 89.94 118 VAL A C 1
ATOM 905 O O . VAL A 1 118 ? -1.041 4.422 -3.989 1.00 89.94 118 VAL A O 1
ATOM 908 N N . THR A 1 119 ? -0.578 6.200 -2.701 1.00 84.12 119 THR A N 1
ATOM 909 C CA . THR A 1 119 ? -0.419 7.154 -3.810 1.00 84.12 119 THR A CA 1
ATOM 910 C C . THR A 1 119 ? 0.747 6.773 -4.714 1.00 84.12 119 THR A C 1
ATOM 912 O O . THR A 1 119 ? 0.602 6.765 -5.936 1.00 84.12 119 THR A O 1
ATOM 915 N N . ILE A 1 120 ? 1.896 6.441 -4.124 1.00 85.12 120 ILE A N 1
ATOM 916 C CA . ILE A 1 120 ? 3.098 6.050 -4.864 1.00 85.12 120 ILE A CA 1
ATOM 917 C C . ILE A 1 120 ? 2.851 4.749 -5.623 1.00 85.12 120 ILE A C 1
ATOM 919 O O . ILE A 1 120 ? 3.069 4.701 -6.832 1.00 85.12 120 ILE A O 1
ATOM 923 N N . LEU A 1 121 ? 2.322 3.731 -4.939 1.00 87.81 121 LEU A N 1
ATOM 924 C CA . LEU A 1 121 ? 2.020 2.436 -5.545 1.00 87.81 121 LEU A CA 1
ATOM 925 C C . LEU A 1 121 ? 0.981 2.565 -6.667 1.00 87.81 121 LEU A C 1
ATOM 927 O O . LEU A 1 121 ? 1.187 2.054 -7.763 1.00 87.81 121 LEU A O 1
ATOM 931 N N . SER A 1 122 ? -0.086 3.340 -6.457 1.00 84.00 122 SER A N 1
ATOM 932 C CA . SER A 1 122 ? -1.084 3.607 -7.504 1.00 84.00 122 SER A CA 1
ATOM 933 C C . SER A 1 122 ? -0.492 4.371 -8.692 1.00 84.00 122 SER A C 1
ATOM 935 O O . SER A 1 122 ? -0.934 4.187 -9.825 1.00 84.00 122 SER A O 1
ATOM 937 N N . GLY A 1 123 ? 0.511 5.222 -8.452 1.00 80.31 123 GLY A N 1
ATOM 938 C CA . GLY A 1 123 ? 1.243 5.952 -9.485 1.00 80.31 123 GLY A CA 1
ATOM 939 C C . GLY A 1 123 ? 1.991 5.043 -10.464 1.00 80.31 123 GLY A C 1
ATOM 940 O O . GLY A 1 123 ? 2.158 5.427 -11.623 1.00 80.31 123 GLY A O 1
ATOM 941 N N . MET A 1 124 ? 2.355 3.825 -10.045 1.00 82.19 124 MET A N 1
ATOM 942 C CA . MET A 1 124 ? 3.025 2.831 -10.895 1.00 82.19 124 MET A CA 1
ATOM 943 C C . MET A 1 124 ? 2.166 2.397 -12.088 1.00 82.19 124 MET A C 1
ATOM 945 O O . MET A 1 124 ? 2.709 2.046 -13.131 1.00 82.19 124 MET A O 1
ATOM 949 N N . ASN A 1 125 ? 0.837 2.530 -11.998 1.00 81.50 125 ASN A N 1
ATOM 950 C CA . ASN A 1 125 ? -0.081 2.276 -13.115 1.00 81.50 125 ASN A CA 1
ATOM 951 C C . ASN A 1 125 ? 0.182 3.155 -14.347 1.00 81.50 125 ASN A C 1
ATOM 953 O O . ASN A 1 125 ? -0.316 2.854 -15.424 1.00 81.50 125 ASN A O 1
ATOM 957 N N . LYS A 1 126 ? 0.931 4.254 -14.207 1.00 79.75 126 LYS A N 1
ATOM 958 C CA . LYS A 1 126 ? 1.251 5.175 -15.311 1.00 79.75 126 LYS A CA 1
ATOM 959 C C . LYS A 1 126 ? 2.536 4.804 -16.050 1.00 79.75 126 LYS A C 1
ATOM 961 O O . LYS A 1 126 ? 2.972 5.541 -16.935 1.00 79.75 126 LYS A O 1
ATOM 966 N N . ILE A 1 127 ? 3.163 3.701 -15.662 1.00 84.19 127 ILE A N 1
ATOM 967 C CA . ILE A 1 127 ? 4.476 3.280 -16.130 1.00 84.19 127 ILE A CA 1
ATOM 968 C C . ILE A 1 127 ? 4.326 2.007 -16.973 1.00 84.19 127 ILE A C 1
ATOM 970 O O . ILE A 1 127 ? 3.429 1.195 -16.742 1.00 84.19 127 ILE A O 1
ATOM 974 N N . LYS A 1 128 ? 5.185 1.837 -17.978 1.00 88.56 128 LYS A N 1
ATOM 975 C CA . LYS A 1 128 ? 5.375 0.574 -18.704 1.00 88.56 128 LYS A CA 1
ATOM 976 C C . LYS A 1 128 ? 6.863 0.315 -18.949 1.00 88.56 128 LYS A C 1
ATOM 978 O O . LYS A 1 128 ? 7.683 1.205 -18.726 1.00 88.56 128 LYS A O 1
ATOM 983 N N . GLY A 1 129 ? 7.199 -0.880 -19.426 1.00 89.12 129 GLY A N 1
ATOM 984 C CA . GLY A 1 129 ? 8.569 -1.223 -19.798 1.00 89.12 129 GLY A CA 1
ATOM 985 C C . GLY A 1 129 ? 9.090 -0.428 -20.997 1.00 89.12 129 GLY A C 1
ATOM 986 O O . GLY A 1 129 ? 8.326 -0.069 -21.894 1.00 89.12 129 GLY A O 1
ATOM 987 N N . ALA A 1 130 ? 10.388 -0.131 -20.980 1.00 88.94 130 ALA A N 1
ATOM 988 C CA . ALA A 1 130 ? 11.107 0.571 -22.042 1.00 88.94 130 ALA A CA 1
ATOM 989 C C . ALA A 1 130 ? 11.650 -0.375 -23.127 1.00 88.94 130 ALA A C 1
ATOM 991 O O . ALA A 1 130 ? 11.890 0.059 -24.252 1.00 88.94 130 ALA A O 1
ATOM 992 N N . ASP A 1 131 ? 11.849 -1.649 -22.789 1.00 85.88 131 ASP A N 1
ATOM 993 C CA . ASP A 1 131 ? 12.355 -2.703 -23.665 1.00 85.88 131 ASP A CA 1
ATOM 994 C C . ASP A 1 131 ? 11.511 -3.985 -23.551 1.00 85.88 131 ASP A C 1
ATOM 996 O O . ASP A 1 131 ? 10.634 -4.093 -22.697 1.00 85.88 131 ASP A O 1
ATOM 1000 N N . LYS A 1 132 ? 11.753 -4.972 -24.427 1.00 82.69 132 LYS A N 1
ATOM 1001 C CA . LYS A 1 132 ? 10.953 -6.213 -24.470 1.00 82.69 132 LYS A CA 1
ATOM 1002 C C . LYS A 1 132 ? 10.908 -6.967 -23.126 1.00 82.69 132 LYS A C 1
ATOM 1004 O O . LYS A 1 132 ? 9.816 -7.414 -22.756 1.00 82.69 132 LYS A O 1
ATOM 1009 N N . PRO A 1 133 ? 12.030 -7.129 -22.392 1.00 86.69 133 PRO A N 1
ATOM 1010 C CA . PRO A 1 133 ? 11.995 -7.716 -21.054 1.00 86.69 133 PRO A CA 1
ATOM 1011 C C . PRO A 1 133 ? 11.083 -6.947 -20.092 1.00 86.69 133 PRO A C 1
ATOM 1013 O O . PRO A 1 133 ? 10.160 -7.536 -19.525 1.00 86.69 133 PRO A O 1
ATOM 1016 N N . ALA A 1 134 ? 11.273 -5.631 -19.955 1.00 85.12 134 ALA A N 1
ATOM 1017 C CA . ALA A 1 134 ? 10.481 -4.822 -19.036 1.00 85.12 134 ALA A CA 1
ATOM 1018 C C . ALA A 1 134 ? 9.009 -4.716 -19.470 1.00 85.12 134 ALA A C 1
ATOM 1020 O O . ALA A 1 134 ? 8.117 -4.672 -18.626 1.00 85.12 134 ALA A O 1
ATOM 1021 N N . GLU A 1 135 ? 8.716 -4.700 -20.775 1.00 86.25 135 GLU A N 1
ATOM 1022 C CA . GLU A 1 135 ? 7.344 -4.677 -21.301 1.00 86.25 135 GLU A CA 1
ATOM 1023 C C . GLU A 1 135 ? 6.572 -5.951 -20.946 1.00 86.25 135 GLU A C 1
ATOM 1025 O O . GLU A 1 135 ? 5.368 -5.884 -20.706 1.00 86.25 135 GLU A O 1
ATOM 1030 N N . THR A 1 136 ? 7.261 -7.091 -20.855 1.00 86.88 136 THR A N 1
ATOM 1031 C CA . THR A 1 136 ? 6.661 -8.366 -20.434 1.00 86.88 136 THR A CA 1
ATOM 1032 C C . THR A 1 136 ? 6.455 -8.415 -18.919 1.00 86.88 136 THR A C 1
ATOM 1034 O O . THR A 1 136 ? 5.448 -8.929 -18.438 1.00 86.88 136 THR A O 1
ATOM 1037 N N . PHE A 1 137 ? 7.400 -7.861 -18.163 1.00 89.19 137 PHE A N 1
ATOM 1038 C CA . PHE A 1 137 ? 7.416 -7.903 -16.703 1.00 89.19 137 PHE A CA 1
ATOM 1039 C C . PHE A 1 137 ? 6.441 -6.910 -16.044 1.00 89.19 137 PHE A C 1
ATOM 1041 O O . PHE A 1 137 ? 5.651 -7.289 -15.176 1.00 89.19 137 PHE A O 1
ATOM 1048 N N . MET A 1 138 ? 6.458 -5.642 -16.473 1.00 89.19 138 MET A N 1
ATOM 1049 C CA . MET A 1 138 ? 5.728 -4.547 -15.818 1.00 89.19 138 MET A CA 1
ATOM 1050 C C . MET A 1 138 ? 4.215 -4.781 -15.656 1.00 89.19 138 MET A C 1
ATOM 1052 O O . MET A 1 138 ? 3.682 -4.395 -14.614 1.00 89.19 138 MET A O 1
ATOM 1056 N N . PRO A 1 139 ? 3.492 -5.409 -16.607 1.00 89.62 139 PRO A N 1
ATOM 1057 C CA . PRO A 1 139 ? 2.080 -5.733 -16.416 1.00 89.62 139 PRO A CA 1
ATOM 1058 C C . PRO A 1 139 ? 1.820 -6.650 -15.214 1.00 89.62 139 PRO A C 1
ATOM 1060 O O . PRO A 1 139 ? 0.866 -6.417 -14.474 1.00 89.62 139 PRO A O 1
ATOM 1063 N N . GLY A 1 140 ? 2.674 -7.657 -14.992 1.00 89.38 140 GLY A N 1
ATOM 1064 C CA . GLY A 1 140 ? 2.566 -8.569 -13.850 1.00 89.38 140 GLY A CA 1
ATOM 1065 C C . GLY A 1 140 ? 2.803 -7.847 -12.525 1.00 89.38 140 GLY A C 1
ATOM 1066 O O . GLY A 1 140 ? 1.978 -7.937 -11.616 1.00 89.38 140 GLY A O 1
ATOM 1067 N N . PHE A 1 141 ? 3.866 -7.040 -12.466 1.00 89.75 141 PHE A N 1
ATOM 1068 C CA . PHE A 1 141 ? 4.173 -6.188 -11.316 1.00 89.75 141 PHE A CA 1
ATOM 1069 C C . PHE A 1 141 ? 3.002 -5.253 -10.960 1.00 89.75 141 PHE A C 1
ATOM 1071 O O . PHE A 1 141 ? 2.542 -5.210 -9.819 1.00 89.75 141 PHE A O 1
ATOM 1078 N N . ILE A 1 142 ? 2.464 -4.535 -11.953 1.00 89.38 142 ILE A N 1
ATOM 1079 C CA . ILE A 1 142 ? 1.339 -3.608 -11.766 1.00 89.38 142 ILE A CA 1
ATOM 1080 C C . ILE A 1 142 ? 0.070 -4.349 -11.318 1.00 89.38 142 ILE A C 1
ATOM 1082 O O . ILE A 1 142 ? -0.685 -3.839 -10.486 1.00 89.38 142 ILE A O 1
ATOM 1086 N N . ASN A 1 143 ? -0.173 -5.553 -11.839 1.00 90.94 143 ASN A N 1
ATOM 1087 C CA . ASN A 1 143 ? -1.317 -6.363 -11.442 1.00 90.94 143 ASN A CA 1
ATOM 1088 C C . ASN A 1 143 ? -1.263 -6.753 -9.956 1.00 90.94 143 ASN A C 1
ATOM 1090 O O . ASN A 1 143 ? -2.269 -6.605 -9.264 1.00 90.94 143 ASN A O 1
ATOM 1094 N N . GLU A 1 144 ? -0.104 -7.177 -9.442 1.00 92.50 144 GLU A N 1
ATOM 1095 C CA . GLU A 1 144 ? 0.043 -7.480 -8.010 1.00 92.50 144 GLU A CA 1
ATOM 1096 C C . GLU A 1 144 ? -0.145 -6.224 -7.143 1.00 92.50 144 GLU A C 1
ATOM 1098 O O . GLU A 1 144 ? -0.878 -6.270 -6.151 1.00 92.50 144 GLU A O 1
ATOM 1103 N N . VAL A 1 145 ? 0.395 -5.066 -7.555 1.00 89.88 145 VAL A N 1
ATOM 1104 C CA . VAL A 1 145 ? 0.139 -3.789 -6.858 1.00 89.88 145 VAL A CA 1
ATOM 1105 C C . VAL A 1 145 ? -1.365 -3.507 -6.768 1.00 89.88 145 VAL A C 1
ATOM 1107 O O . VAL A 1 145 ? -1.892 -3.223 -5.689 1.00 89.88 145 VAL A O 1
ATOM 1110 N N . ASN A 1 146 ? -2.077 -3.607 -7.891 1.00 89.50 146 ASN A N 1
ATOM 1111 C CA . ASN A 1 146 ? -3.510 -3.329 -7.936 1.00 89.50 146 ASN A CA 1
ATOM 1112 C C . ASN A 1 146 ? -4.318 -4.332 -7.116 1.00 89.50 146 ASN A C 1
ATOM 1114 O O . ASN A 1 146 ? -5.244 -3.930 -6.413 1.00 89.50 146 ASN A O 1
ATOM 1118 N N . LYS A 1 147 ? -3.967 -5.617 -7.155 1.00 90.94 147 LYS A N 1
ATOM 1119 C CA . LYS A 1 147 ? -4.604 -6.669 -6.355 1.00 90.94 147 LYS A CA 1
ATOM 1120 C C . LYS A 1 147 ? -4.504 -6.375 -4.860 1.00 90.94 147 LYS A C 1
ATOM 1122 O O . LYS A 1 147 ? -5.513 -6.449 -4.160 1.00 90.94 147 LYS A O 1
ATOM 1127 N N . PHE A 1 148 ? -3.335 -5.965 -4.367 1.00 90.38 148 PHE A N 1
ATOM 1128 C CA . PHE A 1 148 ? -3.183 -5.636 -2.948 1.00 90.38 148 PHE A CA 1
ATOM 1129 C C . PHE A 1 148 ? -3.969 -4.391 -2.550 1.00 90.38 148 PHE A C 1
ATOM 1131 O O . PHE A 1 148 ? -4.635 -4.417 -1.517 1.00 90.38 148 PHE A O 1
ATOM 1138 N N . LEU A 1 149 ? -3.955 -3.340 -3.378 1.00 88.44 149 LEU A N 1
ATOM 1139 C CA . LEU A 1 149 ? -4.664 -2.085 -3.103 1.00 88.44 149 LEU A CA 1
ATOM 1140 C C . LEU A 1 149 ? -6.190 -2.176 -3.265 1.00 88.44 149 LEU A C 1
ATOM 1142 O O . LEU A 1 149 ? -6.911 -1.409 -2.622 1.00 88.44 149 LEU A O 1
ATOM 1146 N N . SER A 1 150 ? -6.678 -3.082 -4.115 1.00 89.56 150 SER A N 1
ATOM 1147 C CA . SER A 1 150 ? -8.110 -3.310 -4.364 1.00 89.56 150 SER A CA 1
ATOM 1148 C C . SER A 1 150 ? -8.721 -4.424 -3.514 1.00 89.56 150 SER A C 1
ATOM 1150 O O . SER A 1 150 ? -9.941 -4.541 -3.460 1.00 89.56 150 SER A O 1
ATOM 1152 N N . GLY A 1 151 ? -7.913 -5.220 -2.807 1.00 89.69 151 GLY A N 1
ATOM 1153 C CA . GLY A 1 151 ? -8.432 -6.215 -1.871 1.00 89.69 151 GLY A CA 1
ATOM 1154 C C . GLY A 1 151 ? -9.307 -5.580 -0.782 1.00 89.69 151 GLY A C 1
ATOM 1155 O O . GLY A 1 151 ? -9.061 -4.447 -0.371 1.00 89.69 151 GLY A O 1
ATOM 1156 N N . ALA A 1 152 ? -10.306 -6.318 -0.295 1.00 92.62 152 ALA A N 1
ATOM 1157 C CA . ALA A 1 152 ? -11.257 -5.833 0.708 1.00 92.62 152 ALA A CA 1
ATOM 1158 C C . ALA A 1 152 ? -10.563 -5.373 2.003 1.00 92.62 152 ALA A C 1
ATOM 1160 O O . ALA A 1 152 ? -9.685 -6.061 2.522 1.00 92.62 152 ALA A O 1
ATOM 1161 N N . ALA A 1 153 ? -10.966 -4.229 2.547 1.00 92.69 153 ALA A N 1
ATOM 1162 C CA . ALA A 1 153 ? -10.417 -3.655 3.767 1.00 92.69 153 ALA A CA 1
ATOM 1163 C C . ALA A 1 153 ? -10.597 -4.607 4.953 1.00 92.69 153 ALA A C 1
ATOM 1165 O O . ALA A 1 153 ? -9.698 -4.710 5.781 1.00 92.69 153 ALA A O 1
ATOM 1166 N N . GLY A 1 154 ? -11.722 -5.328 5.003 1.00 94.75 154 GLY A N 1
ATOM 1167 C CA . GLY A 1 154 ? -12.005 -6.314 6.045 1.00 94.75 154 GLY A CA 1
ATOM 1168 C C . GLY A 1 154 ? -12.283 -5.702 7.418 1.00 94.75 154 GLY A C 1
ATOM 1169 O O . GLY A 1 154 ? -12.403 -6.441 8.382 1.00 94.75 154 GLY A O 1
ATOM 1170 N N . CYS A 1 155 ? -12.387 -4.375 7.518 1.00 94.56 155 CYS A N 1
ATOM 1171 C CA . CYS A 1 155 ? -12.642 -3.659 8.761 1.00 94.56 155 CYS A CA 1
ATOM 1172 C C . CYS A 1 155 ? -13.348 -2.321 8.499 1.00 94.56 155 CYS A C 1
ATOM 1174 O O . CYS A 1 155 ? -13.329 -1.788 7.384 1.00 94.56 155 CYS A O 1
ATOM 1176 N N . GLY A 1 156 ? -13.934 -1.750 9.551 1.00 94.62 156 GLY A N 1
ATOM 1177 C CA . GLY A 1 156 ? -14.619 -0.464 9.498 1.00 94.62 156 GLY A CA 1
ATOM 1178 C C . GLY A 1 156 ? -16.095 -0.577 9.107 1.00 94.62 156 GLY A C 1
ATOM 1179 O O . GLY A 1 156 ? -16.640 -1.676 9.034 1.00 94.62 156 GLY A O 1
ATOM 1180 N N . PRO A 1 157 ? -16.765 0.563 8.846 1.00 93.88 157 PRO A N 1
ATOM 1181 C CA . PRO A 1 157 ? -18.216 0.612 8.627 1.00 93.88 157 PRO A CA 1
ATOM 1182 C C . PRO A 1 157 ? -18.697 -0.157 7.395 1.00 93.88 157 PRO A C 1
ATOM 1184 O O . PRO A 1 157 ? -19.855 -0.553 7.331 1.00 93.88 157 PRO A O 1
ATOM 1187 N N . ASP A 1 158 ? -17.813 -0.340 6.418 1.00 93.38 158 ASP A N 1
ATOM 1188 C CA . ASP A 1 158 ? -18.043 -1.172 5.244 1.00 93.38 158 ASP A CA 1
ATOM 1189 C C . ASP A 1 158 ? -16.772 -1.996 4.982 1.00 93.38 158 ASP A C 1
ATOM 1191 O O . ASP A 1 158 ? -15.834 -1.499 4.355 1.00 93.38 158 ASP A O 1
ATOM 1195 N N . PRO A 1 159 ? -16.709 -3.249 5.467 1.00 93.19 159 PRO A N 1
ATOM 1196 C CA . PRO A 1 159 ? -15.550 -4.122 5.281 1.00 93.19 159 PRO A CA 1
ATOM 1197 C C . PRO A 1 159 ? -15.275 -4.495 3.816 1.00 93.19 159 PRO A C 1
ATOM 1199 O O . PRO A 1 159 ? -14.183 -4.980 3.508 1.00 93.19 159 PRO A O 1
ATOM 1202 N N . SER A 1 160 ? -16.244 -4.292 2.913 1.00 92.25 160 SER A N 1
ATOM 1203 C CA . SER A 1 160 ? -16.136 -4.662 1.498 1.00 92.25 160 SER A CA 1
ATOM 1204 C C . SER A 1 160 ? -15.394 -3.627 0.649 1.00 92.25 160 SER A C 1
ATOM 1206 O O . SER A 1 160 ? -14.952 -3.950 -0.457 1.00 92.25 160 SER A O 1
ATOM 1208 N N . VAL A 1 161 ? -15.209 -2.400 1.158 1.00 91.31 161 VAL A N 1
ATOM 1209 C CA . VAL A 1 161 ? -14.438 -1.366 0.451 1.00 91.31 161 VAL A CA 1
ATOM 1210 C C . VAL A 1 161 ? -13.001 -1.815 0.235 1.00 91.31 161 VAL A C 1
ATOM 1212 O O . VAL A 1 161 ? -12.461 -2.611 0.992 1.00 91.31 161 VAL A O 1
ATOM 1215 N N . HIS A 1 162 ? -12.338 -1.271 -0.776 1.00 92.88 162 HIS A N 1
ATOM 1216 C CA . HIS A 1 162 ? -10.931 -1.572 -1.022 1.00 92.88 162 HIS A CA 1
ATOM 1217 C C . HIS A 1 162 ? -10.035 -1.056 0.117 1.00 92.88 162 HIS A C 1
ATOM 1219 O O . HIS A 1 162 ? -10.271 0.022 0.667 1.00 92.88 162 HIS A O 1
ATOM 1225 N N . VAL A 1 163 ? -8.952 -1.773 0.426 1.00 91.19 163 VAL A N 1
ATOM 1226 C CA . VAL A 1 163 ? -7.990 -1.397 1.478 1.00 91.19 163 VAL A CA 1
ATOM 1227 C C . VAL A 1 163 ? -7.398 -0.004 1.250 1.00 91.19 163 VAL A C 1
ATOM 1229 O O . VAL A 1 163 ? -7.105 0.709 2.208 1.00 91.19 163 VAL A O 1
ATOM 1232 N N . ASN A 1 164 ? -7.278 0.438 -0.007 1.00 88.44 164 ASN A N 1
ATOM 1233 C CA . ASN A 1 164 ? -6.806 1.782 -0.323 1.00 88.44 164 ASN A CA 1
ATOM 1234 C C . ASN A 1 164 ? -7.710 2.896 0.245 1.00 88.44 164 ASN A C 1
ATOM 1236 O O . ASN A 1 164 ? -7.233 4.008 0.450 1.00 88.44 164 ASN A O 1
ATOM 1240 N N . GLN A 1 165 ? -8.974 2.613 0.579 1.00 90.38 165 GLN A N 1
ATOM 1241 C CA . GLN A 1 165 ? -9.882 3.574 1.210 1.00 90.38 165 GLN A CA 1
ATOM 1242 C C . GLN A 1 165 ? -9.521 3.863 2.670 1.00 90.38 165 GLN A C 1
ATOM 1244 O O . GLN A 1 165 ? -9.868 4.929 3.185 1.00 90.38 165 GLN A O 1
ATOM 1249 N N . LEU A 1 166 ? -8.766 2.979 3.332 1.00 92.50 166 LEU A N 1
ATOM 1250 C CA . LEU A 1 166 ? -8.250 3.221 4.683 1.00 92.50 166 LEU A CA 1
ATOM 1251 C C . LEU A 1 166 ? -7.252 4.392 4.717 1.00 92.50 166 LEU A C 1
ATOM 1253 O O . LEU A 1 166 ? -7.065 5.010 5.762 1.00 92.50 166 LEU A O 1
ATOM 1257 N N . ALA A 1 167 ? -6.670 4.772 3.572 1.00 91.81 167 ALA A N 1
ATOM 1258 C CA . ALA A 1 167 ? -5.860 5.983 3.406 1.00 91.81 167 ALA A CA 1
ATOM 1259 C C . ALA A 1 167 ? -6.678 7.293 3.419 1.00 91.81 167 ALA A C 1
ATOM 1261 O O . ALA A 1 167 ? -6.125 8.398 3.427 1.00 91.81 167 ALA A O 1
ATOM 1262 N N . SER A 1 168 ? -8.005 7.195 3.398 1.00 91.12 168 SER A N 1
ATOM 1263 C CA . SER A 1 168 ? -8.925 8.331 3.308 1.00 91.12 168 SER A CA 1
ATOM 1264 C C . SER A 1 168 ? -9.617 8.634 4.640 1.00 91.12 168 SER A C 1
ATOM 1266 O O . SER A 1 168 ? -10.652 9.305 4.654 1.00 91.12 168 SER A O 1
ATOM 1268 N N . ILE A 1 169 ? -9.085 8.153 5.767 1.00 91.38 169 ILE A N 1
ATOM 1269 C CA . ILE A 1 169 ? -9.558 8.507 7.112 1.00 91.38 169 ILE A CA 1
ATOM 1270 C C . ILE A 1 169 ? -8.931 9.861 7.475 1.00 91.38 169 ILE A C 1
ATOM 1272 O O . ILE A 1 169 ? -7.837 9.953 8.020 1.00 91.38 169 ILE A O 1
ATOM 1276 N N . SER A 1 170 ? -9.593 10.936 7.049 1.00 87.06 170 SER A N 1
ATOM 1277 C CA . SER A 1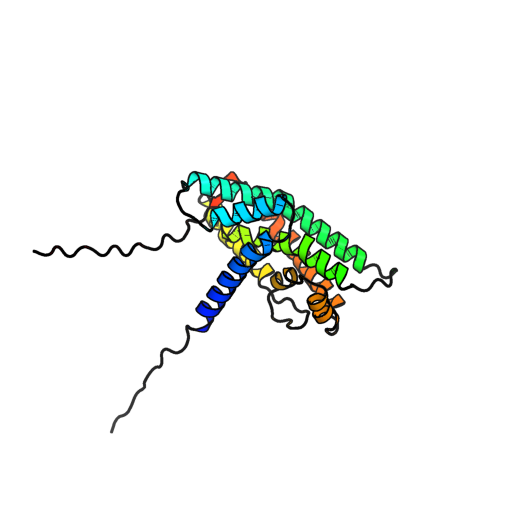 170 ? -9.037 12.296 6.998 1.00 87.06 170 SER A CA 1
ATOM 1278 C C . SER A 1 170 ? -9.293 13.159 8.228 1.00 87.06 170 SER A C 1
ATOM 1280 O O . SER A 1 170 ? -8.672 14.211 8.367 1.00 87.06 170 SER A O 1
ATOM 1282 N N . ASP A 1 171 ? -10.231 12.763 9.079 1.00 93.00 171 ASP A N 1
ATOM 1283 C CA . ASP A 1 171 ? -10.701 13.570 10.196 1.00 93.00 171 ASP A CA 1
ATOM 1284 C C . ASP A 1 171 ? -11.179 12.695 11.357 1.00 93.00 171 ASP A C 1
ATOM 1286 O O . ASP A 1 171 ? -11.467 11.504 11.199 1.00 93.00 171 ASP A O 1
ATOM 1290 N N . LEU A 1 172 ? -11.263 13.316 12.535 1.00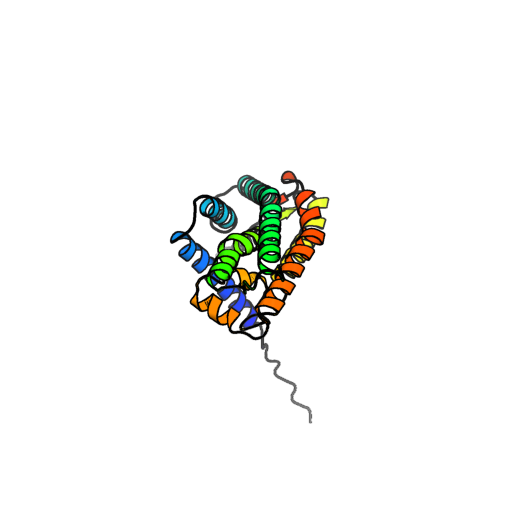 94.56 172 LEU A N 1
ATOM 1291 C CA . LEU A 1 172 ? -11.602 12.640 13.785 1.00 94.56 172 LEU A CA 1
ATOM 1292 C C . LEU A 1 172 ? -12.994 12.008 13.746 1.00 94.56 172 LEU A C 1
ATOM 1294 O O . LEU A 1 172 ? -13.174 10.915 14.273 1.00 94.56 172 LEU A O 1
ATOM 1298 N N . LYS A 1 173 ? -13.970 12.647 13.091 1.00 95.94 173 LYS A N 1
ATOM 1299 C CA . LYS A 1 173 ? -15.342 12.130 13.012 1.00 95.94 173 LYS A CA 1
ATOM 1300 C C . LYS A 1 173 ? -15.386 10.856 12.176 1.00 95.94 173 LYS A C 1
ATOM 1302 O O . LYS A 1 173 ? -16.070 9.902 12.542 1.00 95.94 173 LYS A O 1
ATOM 1307 N N . LYS A 1 174 ? -14.657 10.817 11.059 1.00 94.31 174 LYS A N 1
ATOM 1308 C CA . LYS A 1 174 ? -14.521 9.609 10.245 1.00 94.31 174 LYS A CA 1
ATOM 1309 C C . LYS A 1 174 ? -13.781 8.523 11.018 1.00 94.31 174 LYS A C 1
ATOM 1311 O O . LYS A 1 174 ? -14.293 7.416 11.084 1.00 94.31 174 LYS A O 1
ATOM 1316 N N . ALA A 1 175 ? -12.657 8.835 11.662 1.00 94.81 175 ALA A N 1
ATOM 1317 C CA . ALA A 1 175 ? -11.921 7.864 12.474 1.00 94.81 175 ALA A CA 1
ATOM 1318 C C . ALA A 1 175 ? -12.774 7.261 13.601 1.00 94.81 175 ALA A C 1
ATOM 1320 O O . ALA A 1 175 ? -12.797 6.045 13.756 1.00 94.81 175 ALA A O 1
ATOM 1321 N N . GLN A 1 176 ? -13.558 8.075 14.313 1.00 96.06 176 GLN A N 1
ATOM 1322 C CA . GLN A 1 176 ? -14.484 7.601 15.347 1.00 96.06 176 GLN A CA 1
ATOM 1323 C C . GLN A 1 176 ? -15.518 6.605 14.809 1.00 96.06 176 GLN A C 1
ATOM 1325 O O . GLN A 1 176 ? -15.823 5.630 15.484 1.00 96.06 176 GLN A O 1
ATOM 1330 N N . LYS A 1 177 ? -16.028 6.799 13.584 1.00 96.25 177 LYS A N 1
ATOM 1331 C CA . LYS A 1 177 ? -16.942 5.826 12.960 1.00 96.25 177 LYS A CA 1
ATOM 1332 C C . LYS A 1 177 ? -16.279 4.474 12.715 1.00 96.25 177 LYS A C 1
ATOM 1334 O O . LYS A 1 177 ? -16.952 3.463 12.839 1.00 96.25 177 LYS A O 1
ATOM 1339 N N . TYR A 1 178 ? -14.997 4.460 12.352 1.00 95.69 178 TYR A N 1
ATOM 1340 C CA . TYR A 1 178 ? -14.245 3.216 12.183 1.00 95.69 178 TYR A CA 1
ATOM 1341 C C . TYR A 1 178 ? -13.995 2.542 13.534 1.00 95.69 178 TYR A C 1
ATOM 1343 O O . TYR A 1 178 ? -14.320 1.371 13.691 1.00 95.69 178 TYR A O 1
ATOM 1351 N N . LEU A 1 179 ? -13.518 3.297 14.526 1.00 94.81 179 LEU A N 1
ATOM 1352 C CA . LEU A 1 179 ? -13.253 2.787 15.876 1.00 94.81 179 LEU A CA 1
ATOM 1353 C C . LEU A 1 179 ? -14.505 2.255 16.588 1.00 94.81 179 LEU A C 1
ATOM 1355 O O . L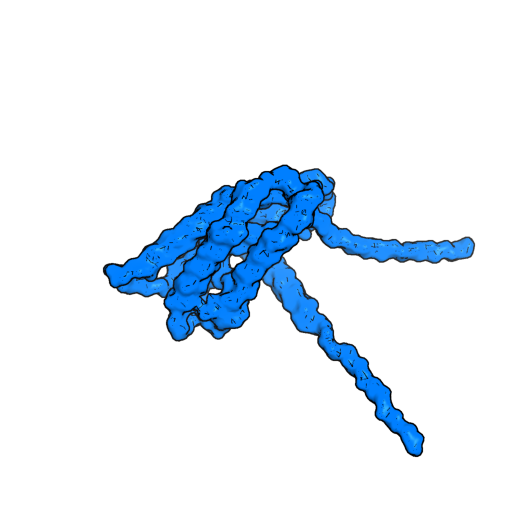EU A 1 179 ? -14.396 1.377 17.431 1.00 94.81 179 LEU A O 1
ATOM 1359 N N . ALA A 1 180 ? -15.689 2.768 16.245 1.00 95.38 180 ALA A N 1
ATOM 1360 C CA . ALA A 1 180 ? -16.958 2.290 16.788 1.00 95.38 180 ALA A CA 1
ATOM 1361 C C . ALA A 1 180 ? -17.417 0.939 16.205 1.00 95.38 180 ALA A C 1
ATOM 1363 O O . ALA A 1 180 ? -18.417 0.397 16.672 1.00 95.38 180 ALA A O 1
ATOM 1364 N N . THR A 1 181 ? -16.743 0.412 15.175 1.00 95.56 181 THR A N 1
ATOM 1365 C CA . THR A 1 181 ? -17.078 -0.905 14.616 1.00 95.56 181 THR A CA 1
ATOM 1366 C C . THR A 1 181 ? -16.464 -2.034 15.432 1.00 95.56 181 THR A C 1
ATOM 1368 O O . THR A 1 181 ? -15.363 -1.911 15.968 1.00 95.56 181 THR A O 1
ATOM 1371 N N . GLU A 1 182 ? -17.206 -3.133 15.548 1.00 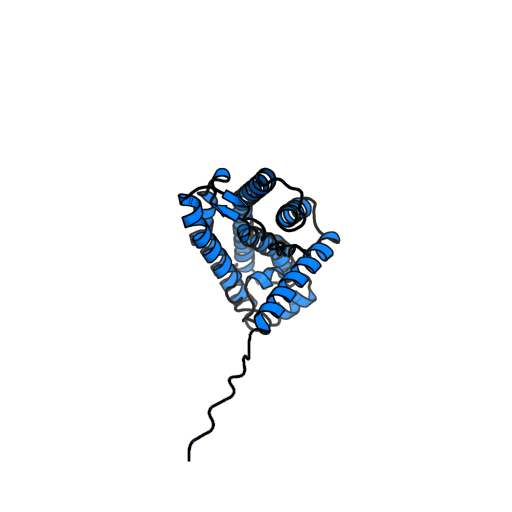92.88 182 GLU A N 1
ATOM 1372 C CA . GLU A 1 182 ? -16.794 -4.301 16.321 1.00 92.88 182 GLU A CA 1
ATOM 1373 C C . GLU A 1 182 ? -15.456 -4.851 15.808 1.00 92.88 182 GLU A C 1
ATOM 1375 O O . GLU A 1 182 ? -15.244 -4.942 14.602 1.00 92.88 182 GLU A O 1
ATOM 1380 N N . ASN A 1 183 ? -14.544 -5.177 16.731 1.00 91.88 183 ASN A N 1
ATOM 1381 C CA . ASN A 1 183 ? -13.206 -5.720 16.457 1.00 91.88 183 ASN A CA 1
ATOM 1382 C C . ASN A 1 183 ? -12.320 -4.885 15.513 1.00 91.88 183 ASN A C 1
ATOM 1384 O O . ASN A 1 183 ? -11.261 -5.358 15.096 1.00 91.88 183 ASN A O 1
ATOM 1388 N N . PHE A 1 184 ? -12.681 -3.622 15.238 1.00 93.94 184 PHE A N 1
ATOM 1389 C CA . PHE A 1 184 ? -11.986 -2.785 14.259 1.00 93.94 184 PHE A CA 1
ATOM 1390 C C . PHE A 1 184 ? -10.475 -2.766 14.445 1.00 93.94 184 PHE A C 1
ATOM 1392 O O . PHE A 1 184 ? -9.735 -2.935 13.483 1.00 93.94 184 PHE A O 1
ATOM 1399 N N . GLU A 1 185 ? -10.009 -2.533 15.671 1.00 92.00 185 GLU A N 1
ATOM 1400 C CA . GLU A 1 185 ? -8.585 -2.386 15.951 1.00 92.00 185 GLU A CA 1
ATOM 1401 C C . GLU A 1 185 ? -7.805 -3.668 15.627 1.00 92.00 185 GLU A C 1
ATOM 1403 O O . GLU A 1 185 ? -6.736 -3.602 15.015 1.00 92.00 185 GLU A O 1
ATOM 1408 N N . GLN A 1 186 ? -8.355 -4.832 15.982 1.00 91.81 186 GLN A N 1
ATOM 1409 C CA . GLN A 1 186 ? -7.759 -6.130 15.679 1.00 91.81 186 GLN A CA 1
ATOM 1410 C C . GLN A 1 186 ? -7.730 -6.377 14.167 1.00 91.81 186 GLN A C 1
ATOM 1412 O O . GLN A 1 186 ? -6.669 -6.679 13.613 1.00 91.81 186 GLN A O 1
ATOM 1417 N N . ASP A 1 187 ? -8.863 -6.187 13.491 1.00 94.38 187 ASP A N 1
ATOM 1418 C CA . ASP A 1 187 ? -8.988 -6.445 12.054 1.00 94.38 187 ASP A CA 1
ATOM 1419 C C . ASP A 1 187 ? -8.140 -5.470 11.231 1.00 94.38 187 ASP A C 1
ATOM 1421 O O . ASP A 1 187 ? -7.469 -5.854 10.271 1.00 94.38 187 ASP A O 1
ATOM 1425 N N . PHE A 1 188 ? -8.084 -4.204 11.645 1.00 94.62 188 PHE A N 1
ATOM 1426 C CA . PHE A 1 188 ? -7.232 -3.185 11.047 1.00 94.62 188 PHE A CA 1
ATOM 1427 C C . PHE A 1 188 ? -5.748 -3.540 11.174 1.00 94.62 188 PHE A C 1
ATOM 1429 O O . PHE A 1 188 ? -5.024 -3.500 10.175 1.00 94.62 188 PHE A O 1
ATOM 1436 N N . LYS A 1 189 ? -5.283 -3.941 12.365 1.00 92.69 189 LYS A N 1
ATOM 1437 C CA . LYS A 1 189 ? -3.890 -4.374 12.573 1.00 92.69 189 LYS A CA 1
ATOM 1438 C C . LYS A 1 189 ? -3.555 -5.614 11.751 1.00 92.69 189 LYS A C 1
ATOM 1440 O O . LYS A 1 189 ? -2.500 -5.650 11.112 1.00 92.69 189 LYS A O 1
ATOM 1445 N N . ALA A 1 190 ? -4.449 -6.601 11.709 1.00 93.56 190 ALA A N 1
ATOM 1446 C CA . ALA A 1 190 ? -4.276 -7.802 10.895 1.00 93.56 190 ALA A CA 1
ATOM 1447 C C . ALA A 1 190 ? -4.189 -7.459 9.397 1.00 93.56 190 ALA A C 1
ATOM 1449 O O . ALA A 1 190 ? -3.281 -7.919 8.694 1.00 93.56 190 ALA A O 1
ATOM 1450 N N . ARG A 1 191 ? -5.069 -6.575 8.910 1.00 95.38 191 ARG A N 1
ATOM 1451 C CA . ARG A 1 191 ? -5.072 -6.110 7.518 1.00 95.38 191 ARG A CA 1
ATOM 1452 C C . ARG A 1 191 ? -3.813 -5.322 7.161 1.00 95.38 191 ARG A C 1
ATOM 1454 O O . ARG A 1 191 ? -3.257 -5.548 6.086 1.00 95.38 191 ARG A O 1
ATOM 1461 N N . MET A 1 192 ? -3.357 -4.409 8.020 1.00 95.62 192 MET A N 1
ATOM 1462 C CA . MET A 1 192 ? -2.130 -3.629 7.795 1.00 95.62 192 MET A CA 1
ATOM 1463 C C . MET A 1 192 ? -0.877 -4.504 7.857 1.00 95.62 192 MET A C 1
ATOM 1465 O O . MET A 1 192 ? 0.029 -4.324 7.046 1.00 95.62 192 MET A O 1
ATOM 1469 N N . THR A 1 193 ? -0.850 -5.498 8.749 1.00 95.12 193 THR A N 1
ATOM 1470 C CA . THR A 1 193 ? 0.221 -6.504 8.800 1.00 95.12 193 THR A CA 1
ATOM 1471 C C . THR A 1 193 ? 0.286 -7.290 7.497 1.00 95.12 193 THR A C 1
ATOM 1473 O O . THR A 1 193 ? 1.354 -7.377 6.895 1.00 95.12 193 THR A O 1
ATOM 1476 N N . THR A 1 194 ? -0.861 -7.784 7.024 1.00 94.88 194 THR A N 1
ATOM 1477 C CA . THR A 1 194 ? -0.967 -8.518 5.755 1.00 94.88 194 THR A CA 1
ATOM 1478 C C . THR A 1 194 ? -0.513 -7.650 4.583 1.00 94.88 194 THR A C 1
ATOM 1480 O O . THR A 1 194 ? 0.386 -8.043 3.849 1.00 94.88 194 THR A O 1
ATOM 1483 N N . LEU A 1 195 ? -1.042 -6.425 4.462 1.00 95.12 195 LEU A N 1
ATOM 1484 C CA . LEU A 1 195 ? -0.667 -5.491 3.396 1.00 95.12 195 LEU A CA 1
ATOM 1485 C C . LEU A 1 195 ? 0.841 -5.202 3.389 1.00 95.12 195 LEU A C 1
ATOM 1487 O O . LEU A 1 195 ? 1.461 -5.233 2.330 1.00 95.12 195 LEU A O 1
ATOM 1491 N N . LYS A 1 196 ? 1.435 -4.936 4.560 1.00 95.75 196 LYS A N 1
ATOM 1492 C CA . LYS A 1 196 ? 2.880 -4.712 4.700 1.00 95.75 196 LYS A CA 1
ATOM 1493 C C . LYS A 1 196 ? 3.662 -5.927 4.205 1.00 95.75 196 LYS A C 1
ATOM 1495 O O . LYS A 1 196 ? 4.534 -5.775 3.358 1.00 95.75 196 LYS A O 1
ATOM 1500 N N . THR A 1 197 ? 3.328 -7.118 4.700 1.00 95.25 197 THR A N 1
ATOM 1501 C CA . THR A 1 197 ? 4.022 -8.362 4.348 1.00 95.25 197 THR A CA 1
ATOM 1502 C C . THR A 1 197 ? 3.886 -8.709 2.867 1.00 95.25 197 THR A C 1
ATOM 1504 O O . THR A 1 197 ? 4.868 -9.134 2.261 1.00 95.25 197 THR A O 1
ATOM 1507 N N . ASP A 1 198 ? 2.715 -8.499 2.270 1.00 93.88 198 ASP A N 1
ATOM 1508 C CA . ASP A 1 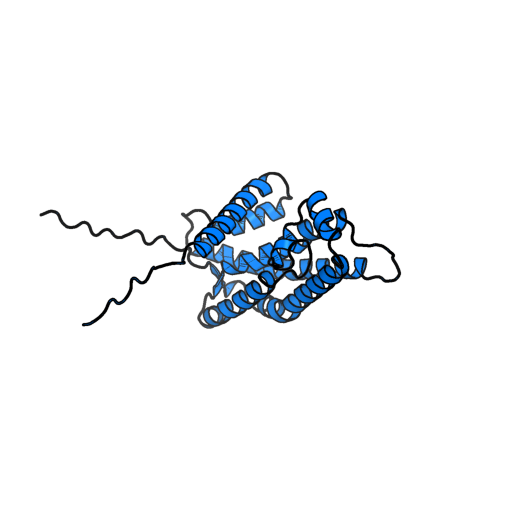198 ? 2.490 -8.732 0.843 1.00 93.88 198 ASP A CA 1
ATOM 1509 C C . ASP A 1 198 ? 3.344 -7.787 -0.012 1.00 93.88 198 ASP A C 1
ATOM 1511 O O . ASP A 1 198 ? 4.030 -8.230 -0.934 1.00 93.88 198 ASP A O 1
ATOM 1515 N N . ILE A 1 199 ? 3.385 -6.493 0.333 1.00 95.06 199 ILE A N 1
ATOM 1516 C CA . ILE A 1 199 ? 4.238 -5.525 -0.367 1.00 95.06 199 ILE A CA 1
ATOM 1517 C C . ILE A 1 199 ? 5.718 -5.885 -0.179 1.00 95.06 199 ILE A C 1
ATOM 1519 O O . ILE A 1 199 ? 6.454 -5.910 -1.161 1.00 95.06 199 ILE A O 1
ATOM 1523 N N . GLU A 1 200 ? 6.162 -6.194 1.043 1.00 96.31 200 GLU A N 1
ATOM 1524 C CA . GLU A 1 200 ? 7.554 -6.565 1.341 1.00 96.31 200 GLU A CA 1
ATOM 1525 C C . GLU A 1 200 ? 8.011 -7.811 0.569 1.00 96.31 200 GLU A C 1
ATOM 1527 O O . GLU A 1 200 ? 9.153 -7.860 0.116 1.00 96.31 200 GLU A O 1
ATOM 1532 N N . LYS A 1 201 ? 7.142 -8.816 0.414 1.00 95.50 201 LYS A N 1
ATOM 1533 C CA . LYS A 1 201 ? 7.499 -10.089 -0.227 1.00 95.50 201 LYS A CA 1
ATOM 1534 C C . LYS A 1 201 ? 7.356 -10.074 -1.743 1.00 95.50 201 LYS A C 1
ATOM 1536 O O . LYS A 1 201 ? 8.158 -10.711 -2.415 1.00 95.50 201 LYS A O 1
ATOM 1541 N N . VAL A 1 202 ? 6.325 -9.412 -2.266 1.00 93.56 202 VAL A N 1
ATOM 1542 C CA . VAL A 1 202 ? 5.927 -9.544 -3.677 1.00 93.56 202 VAL A CA 1
ATOM 1543 C C . VAL A 1 202 ? 6.270 -8.297 -4.484 1.00 93.56 202 VAL A C 1
ATOM 1545 O O . VAL A 1 202 ? 6.738 -8.412 -5.606 1.00 93.56 202 VAL A O 1
ATOM 1548 N N . ILE A 1 203 ? 6.077 -7.098 -3.928 1.00 92.94 203 ILE A N 1
ATOM 1549 C CA . ILE A 1 203 ? 6.281 -5.844 -4.673 1.00 92.94 203 ILE A CA 1
ATOM 1550 C C . ILE A 1 203 ? 7.700 -5.314 -4.501 1.00 92.94 203 ILE A C 1
ATOM 1552 O O . ILE A 1 203 ? 8.310 -4.838 -5.452 1.00 92.94 203 ILE A O 1
ATOM 1556 N N . LEU A 1 204 ? 8.226 -5.347 -3.279 1.00 95.31 204 LEU A N 1
ATOM 1557 C CA . LEU A 1 204 ? 9.465 -4.661 -2.943 1.00 95.31 204 LEU A CA 1
ATOM 1558 C C . LEU A 1 204 ? 10.704 -5.217 -3.675 1.00 95.31 204 LEU A C 1
ATOM 1560 O O . LEU A 1 204 ? 11.478 -4.397 -4.168 1.00 95.31 204 LEU A O 1
ATOM 1564 N N . PRO A 1 205 ? 10.911 -6.544 -3.813 1.00 95.62 205 PRO A N 1
ATOM 1565 C CA . PRO A 1 205 ? 12.071 -7.075 -4.538 1.00 95.62 205 PRO A CA 1
ATOM 1566 C C . PRO A 1 205 ? 12.091 -6.637 -6.009 1.00 95.62 205 PRO A C 1
ATOM 1568 O O . PRO A 1 205 ? 13.112 -6.186 -6.532 1.00 95.62 205 PRO A O 1
ATOM 1571 N N . ASP A 1 206 ? 10.930 -6.700 -6.650 1.00 93.62 206 ASP A N 1
ATOM 1572 C CA . ASP A 1 206 ? 10.705 -6.307 -8.038 1.00 93.62 206 ASP A CA 1
ATOM 1573 C C . ASP A 1 206 ? 10.881 -4.796 -8.236 1.00 93.62 206 ASP A C 1
ATOM 1575 O O . ASP A 1 206 ? 11.573 -4.341 -9.152 1.00 93.62 206 ASP A O 1
ATOM 1579 N N . LEU A 1 207 ? 10.330 -4.002 -7.315 1.00 93.25 207 LEU A N 1
ATOM 1580 C CA . LEU A 1 207 ? 10.480 -2.552 -7.309 1.00 93.25 207 LEU A CA 1
ATOM 1581 C C . LEU A 1 207 ? 11.952 -2.135 -7.195 1.00 93.25 207 LEU A C 1
ATOM 1583 O O . LEU A 1 207 ? 12.385 -1.234 -7.910 1.00 93.25 207 LEU A O 1
ATOM 1587 N N . LEU A 1 208 ? 12.719 -2.764 -6.301 1.00 94.44 208 LEU A N 1
ATOM 1588 C CA . LEU A 1 208 ? 14.121 -2.412 -6.050 1.00 94.44 208 LEU A CA 1
ATOM 1589 C C . LEU A 1 208 ? 15.081 -2.933 -7.126 1.00 94.44 208 LEU A C 1
ATOM 1591 O O . LEU A 1 208 ? 16.144 -2.346 -7.320 1.00 94.44 208 LEU A O 1
ATOM 1595 N N . SER A 1 209 ? 14.725 -4.013 -7.823 1.00 93.31 209 SER A N 1
ATOM 1596 C CA . SER A 1 209 ? 15.552 -4.585 -8.893 1.00 93.31 209 SER A CA 1
ATOM 1597 C C . SER A 1 209 ? 15.338 -3.914 -10.252 1.00 93.31 209 SER A C 1
ATOM 1599 O O . SER A 1 209 ? 16.272 -3.872 -11.055 1.00 93.31 209 SER A O 1
ATOM 1601 N N . THR A 1 210 ? 14.156 -3.338 -10.499 1.00 91.25 210 THR A N 1
ATOM 1602 C CA . THR A 1 210 ? 13.849 -2.634 -11.753 1.00 91.25 210 THR A CA 1
ATOM 1603 C C . THR A 1 210 ? 14.658 -1.343 -11.862 1.00 91.25 210 THR A C 1
ATOM 1605 O O . THR A 1 210 ? 14.530 -0.434 -11.041 1.00 91.25 210 THR A O 1
ATOM 1608 N N . LYS A 1 211 ? 15.475 -1.184 -12.901 1.00 93.69 211 LYS A N 1
ATOM 1609 C CA . LYS A 1 211 ? 16.225 0.063 -13.088 1.00 93.69 211 LYS A CA 1
ATOM 1610 C C . LYS A 1 211 ? 15.281 1.165 -13.560 1.00 93.69 211 LYS A C 1
ATOM 1612 O O . LYS A 1 211 ? 14.481 0.941 -14.464 1.00 93.69 211 LYS A O 1
ATOM 1617 N N . PRO A 1 212 ? 15.432 2.413 -13.080 1.00 90.62 212 PRO A N 1
ATOM 1618 C CA . PRO A 1 212 ? 14.639 3.525 -13.592 1.00 90.62 212 PRO A CA 1
ATOM 1619 C C . PRO A 1 212 ? 14.704 3.677 -15.117 1.00 90.62 212 PRO A C 1
ATOM 1621 O O . PRO A 1 212 ? 13.716 4.055 -15.720 1.00 90.62 212 PRO A O 1
ATOM 1624 N N . SER A 1 213 ? 15.828 3.356 -15.765 1.00 92.00 213 SER A N 1
ATOM 1625 C CA . SER A 1 213 ? 15.959 3.414 -17.229 1.00 92.00 213 SER A CA 1
ATOM 1626 C C . SER A 1 213 ? 15.136 2.365 -17.988 1.00 92.00 213 SER A C 1
ATOM 1628 O O . SER A 1 213 ? 14.906 2.544 -19.178 1.00 92.00 213 SER A O 1
ATOM 1630 N N . GLU A 1 214 ? 14.703 1.291 -17.325 1.00 91.94 214 GLU A N 1
ATOM 1631 C CA . GLU A 1 214 ? 13.911 0.197 -17.912 1.00 91.94 214 GLU A CA 1
ATOM 1632 C C . GLU A 1 214 ? 12.424 0.548 -18.005 1.00 91.94 214 GLU A C 1
ATOM 1634 O O . GLU A 1 214 ? 11.624 -0.251 -18.489 1.00 91.94 214 GLU A O 1
ATOM 1639 N N . VAL A 1 215 ? 12.038 1.751 -17.572 1.00 89.31 215 VAL A N 1
ATOM 1640 C CA . VAL A 1 215 ? 10.652 2.192 -17.590 1.00 89.31 215 VAL A CA 1
ATOM 1641 C C . VAL A 1 215 ? 10.434 3.511 -18.320 1.00 89.31 215 VAL A C 1
ATOM 1643 O O . VAL A 1 215 ? 11.256 4.430 -18.297 1.00 89.31 215 VAL A O 1
ATOM 1646 N N . ILE A 1 216 ? 9.268 3.610 -18.950 1.00 86.62 216 ILE A N 1
ATOM 1647 C CA . ILE A 1 216 ? 8.783 4.788 -19.667 1.00 86.62 216 ILE A CA 1
ATOM 1648 C C . ILE A 1 216 ? 7.330 5.078 -19.297 1.00 86.62 216 ILE A C 1
ATOM 1650 O O . ILE A 1 216 ? 6.641 4.251 -18.696 1.00 86.62 216 ILE A O 1
ATOM 1654 N N . ALA A 1 217 ? 6.855 6.275 -19.639 1.00 83.00 217 ALA A N 1
ATOM 1655 C CA . ALA A 1 217 ? 5.457 6.613 -19.420 1.00 83.00 217 ALA A CA 1
ATOM 1656 C C . ALA A 1 217 ? 4.565 5.762 -20.327 1.00 83.00 217 ALA A C 1
ATOM 1658 O O . ALA A 1 217 ? 4.873 5.548 -21.506 1.00 83.00 217 ALA A O 1
ATOM 1659 N N . GLN A 1 218 ? 3.430 5.307 -19.794 1.00 78.50 218 GLN A N 1
ATOM 1660 C CA . GLN A 1 218 ? 2.362 4.820 -20.655 1.00 78.50 218 GLN A CA 1
ATOM 1661 C C . GLN A 1 218 ? 1.929 5.961 -21.584 1.00 78.50 218 GLN A C 1
ATOM 1663 O O . GLN A 1 218 ? 1.760 7.090 -21.110 1.00 78.50 218 GLN A O 1
ATOM 1668 N N . PRO A 1 219 ? 1.751 5.704 -22.893 1.00 66.44 219 PRO A N 1
ATOM 1669 C CA . PRO A 1 219 ? 1.134 6.681 -23.770 1.00 66.44 219 PRO A CA 1
ATOM 1670 C C . PRO A 1 219 ? -0.222 7.032 -23.166 1.00 66.44 219 PRO A C 1
ATOM 1672 O O . PRO A 1 219 ? -1.039 6.141 -22.920 1.00 66.44 219 PRO A O 1
ATOM 1675 N N . GLY A 1 220 ? -0.465 8.316 -22.894 1.00 56.69 220 GLY A N 1
ATOM 1676 C CA . GLY A 1 220 ? -1.828 8.750 -22.617 1.00 56.69 220 GLY A CA 1
ATOM 1677 C C . GLY A 1 220 ? -2.696 8.275 -23.777 1.00 56.69 220 GLY A C 1
ATOM 1678 O O . GLY A 1 220 ? -2.232 8.300 -24.919 1.00 56.69 220 GLY A O 1
ATOM 1679 N N . GLN A 1 221 ? -3.921 7.814 -23.515 1.00 41.25 221 GLN A N 1
ATOM 1680 C CA . GLN A 1 221 ? -4.879 7.642 -24.600 1.00 41.25 221 GLN A CA 1
ATOM 1681 C C . GLN A 1 221 ? -4.990 9.000 -25.299 1.00 41.25 221 GLN A C 1
ATOM 1683 O O . GLN A 1 221 ? -5.679 9.898 -24.815 1.00 41.25 221 GLN A O 1
ATOM 1688 N N . GLN A 1 222 ? -4.282 9.178 -26.417 1.00 39.00 222 GLN A N 1
ATOM 1689 C CA . GLN A 1 222 ? -4.708 10.134 -27.414 1.00 39.00 222 GLN A CA 1
ATOM 1690 C C . GLN A 1 222 ? -6.147 9.722 -27.677 1.00 39.00 222 GLN A C 1
ATOM 1692 O O . GLN A 1 222 ? -6.403 8.580 -28.070 1.00 39.00 222 GLN A O 1
ATOM 1697 N N . LYS A 1 223 ? -7.099 10.618 -27.385 1.00 37.91 223 LYS A N 1
ATOM 1698 C CA . LYS A 1 223 ? -8.371 10.579 -28.097 1.00 37.91 223 LYS A CA 1
ATOM 1699 C C . LYS A 1 223 ? -7.971 10.312 -29.540 1.00 37.91 223 LYS A C 1
ATOM 1701 O O . LYS A 1 223 ? -7.191 11.093 -30.083 1.00 37.91 223 LYS A O 1
ATOM 1706 N N . GLN A 1 224 ? -8.407 9.186 -30.099 1.00 33.78 224 GLN A N 1
ATOM 1707 C CA . GLN A 1 224 ? -8.492 9.083 -31.542 1.00 33.78 224 GLN A CA 1
ATOM 1708 C C . GLN A 1 224 ? -9.249 10.345 -31.943 1.00 33.78 224 GLN A C 1
ATOM 1710 O O . GLN A 1 224 ? -10.434 10.475 -31.640 1.00 33.78 224 GLN A O 1
ATOM 1715 N N . GLU A 1 225 ? -8.537 11.341 -32.468 1.00 35.19 225 GLU A N 1
ATOM 1716 C CA . GLU A 1 225 ? -9.180 12.359 -33.267 1.00 35.19 225 GLU A CA 1
ATOM 1717 C C . GLU A 1 225 ? -9.852 11.548 -34.356 1.00 35.19 225 GLU A C 1
ATOM 1719 O O . GLU A 1 225 ? -9.175 10.908 -35.168 1.00 35.19 225 GLU A O 1
ATOM 1724 N N . GLU A 1 226 ? -11.180 11.462 -34.261 1.00 40.28 226 GLU A N 1
ATOM 1725 C CA . GLU A 1 226 ? -12.034 11.006 -35.336 1.00 40.28 226 GLU A CA 1
ATOM 1726 C C . GLU A 1 226 ? -11.507 11.684 -36.585 1.00 40.28 226 GLU A C 1
ATOM 1728 O O . GLU A 1 226 ? -11.672 12.887 -36.799 1.00 40.28 226 GLU A O 1
ATOM 1733 N N . THR A 1 227 ? -10.788 10.905 -37.382 1.00 38.66 227 THR A N 1
ATOM 1734 C CA . THR A 1 227 ? -10.361 11.308 -38.701 1.00 38.66 227 THR A CA 1
ATOM 1735 C C . THR A 1 227 ? -11.639 11.238 -39.519 1.00 38.66 227 THR A C 1
ATOM 1737 O O . THR A 1 227 ? -11.883 10.277 -40.247 1.00 38.66 227 THR A O 1
ATOM 1740 N N . TRP A 1 228 ? -12.516 12.227 -39.327 1.00 39.69 228 TRP A N 1
ATOM 1741 C CA . TRP A 1 228 ? -13.570 12.548 -40.263 1.00 39.69 228 TRP A CA 1
ATOM 1742 C C . TRP A 1 228 ? -12.839 12.844 -41.560 1.00 39.69 228 TRP A C 1
ATOM 1744 O O . TRP A 1 228 ? -12.315 13.938 -41.781 1.00 39.69 228 TRP A O 1
ATOM 1754 N N . ARG A 1 229 ? -12.725 11.803 -42.392 1.00 40.28 229 ARG A N 1
ATOM 1755 C CA . ARG A 1 229 ? -12.450 11.947 -43.809 1.00 40.28 229 ARG A CA 1
ATOM 1756 C C . ARG A 1 229 ? -13.398 13.041 -44.266 1.00 40.28 229 ARG A C 1
ATOM 1758 O O . ARG A 1 229 ? -14.611 12.845 -44.234 1.00 40.28 229 ARG A O 1
ATOM 1765 N N . ARG A 1 230 ? -12.850 14.194 -44.651 1.00 38.34 230 ARG A N 1
ATOM 1766 C CA . ARG A 1 230 ? -13.580 15.102 -45.523 1.00 38.34 230 ARG A CA 1
ATOM 1767 C C . ARG A 1 230 ? -13.957 14.250 -46.725 1.00 38.34 230 ARG A C 1
ATOM 1769 O O . ARG A 1 230 ? -13.081 13.841 -47.486 1.00 38.34 230 ARG A O 1
ATOM 1776 N N . LEU A 1 231 ? -15.234 13.894 -46.814 1.00 39.66 231 LEU A N 1
ATOM 1777 C CA . LEU A 1 231 ? -15.821 13.554 -48.092 1.00 39.66 231 LEU A CA 1
ATOM 1778 C C . LEU A 1 231 ? -15.501 14.751 -48.984 1.00 39.66 231 LEU A C 1
ATOM 1780 O O . LEU A 1 231 ? -15.744 15.899 -48.612 1.00 39.66 231 LEU A O 1
ATOM 1784 N N . SER A 1 232 ? -14.792 14.478 -50.070 1.00 41.34 232 SER A N 1
ATOM 1785 C CA . SER A 1 232 ? -14.608 15.430 -51.147 1.00 41.34 232 SER A CA 1
ATOM 1786 C C . SER A 1 232 ? -15.995 15.772 -51.672 1.00 41.34 232 SER A C 1
ATOM 1788 O O . SER A 1 232 ? -16.628 14.931 -52.310 1.00 41.34 232 SER A O 1
ATOM 1790 N N . ASP A 1 233 ? -16.466 16.973 -51.364 1.00 44.72 233 ASP A N 1
ATOM 1791 C CA . ASP A 1 233 ? -17.593 17.561 -52.068 1.00 44.72 233 ASP A CA 1
ATOM 1792 C C . ASP A 1 233 ? -17.082 18.005 -53.445 1.00 44.72 233 ASP A C 1
ATOM 1794 O O . ASP A 1 233 ? -16.359 18.994 -53.538 1.00 44.72 233 ASP A O 1
ATOM 1798 N N . ASN A 1 234 ? -17.450 17.206 -54.455 1.00 41.38 234 ASN A N 1
ATOM 1799 C CA . ASN A 1 234 ? -17.428 17.435 -55.911 1.00 41.38 234 ASN A CA 1
ATOM 1800 C C . ASN A 1 234 ? -16.148 17.975 -56.564 1.00 41.38 234 ASN A C 1
ATOM 1802 O O . ASN A 1 234 ? -15.898 19.198 -56.519 1.00 41.38 234 ASN A O 1
#